Protein AF-A0A2N2TVQ9-F1 (afdb_monomer_lite)

Foldseek 3Di:
DDDPPPDPPDDPLLVVLVVQLVVLVVVLQVVCQVCLPQQQDPVSSLVSSQVSSLVSCVVVVQQDFDQDPNDTFGNHFDKDAQDDDPVVLLTARIFTANDSDDPVDDDLVAATAEGEHEADADDPVVVVVNVVSVVVCVVVRNYQWYKYFHWDAQDDPPDDPDDDDPPRNGTHGDDIGIDHDDPPPDDD

pLDDT: mean 72.01, std 16.5, range [30.48, 94.56]

Secondary structure (DSSP, 8-state):
------STT--HHHHHHHHHHHHHHHHHHHHHHH-GGG--SHHHHHHHHHHHHHHHHHHTTSS-EEEETTEEEE--PPEEES---TTSSS--SEEE------TTS--TTSPEEEEEEEEES--HHHHHHHHHHHHHHHHTTSEEEEEEEEEE----TT--TTS---GGGS-EEEEEEEE---------

Radius of gyration: 18.36 Å; chains: 1; bounding box: 44×51×51 Å

Sequence (188 aa):
MAQNDSVMGLSDDDELVLKIINEVVEKLAKAWMEKPWYWPQEIDIQAELRGRLDAALTLEGLNLATWMNNEVRWVEPRVVCEPAWEDGILKPDVVVWGDKLDPEKPDNSVPALWACEIKYDTQESKEQKDIEKLQKMFVKGYMRFGCALVFKDGNNPDRKLGKPEPISQYPKLEKLVVIARRNRSTVG

Structure (mmCIF, N/CA/C/O backbone):
data_AF-A0A2N2TVQ9-F1
#
_entry.id   AF-A0A2N2TVQ9-F1
#
loop_
_atom_site.group_PDB
_atom_site.id
_atom_site.type_symbol
_atom_site.label_atom_id
_atom_site.label_alt_id
_atom_site.label_comp_id
_atom_site.label_asym_id
_atom_site.label_entity_id
_atom_site.label_seq_id
_atom_site.pdbx_PDB_ins_code
_atom_site.Cartn_x
_atom_site.Cartn_y
_atom_site.Cartn_z
_atom_site.occupancy
_atom_site.B_iso_or_equiv
_atom_site.auth_seq_id
_atom_site.auth_comp_id
_atom_site.auth_asym_id
_atom_site.auth_atom_id
_atom_site.pdbx_PDB_model_num
ATOM 1 N N . MET A 1 1 ? -14.317 -29.111 22.867 1.00 36.16 1 MET A N 1
ATOM 2 C CA . MET A 1 1 ? -14.371 -28.427 21.560 1.00 36.16 1 MET A CA 1
ATOM 3 C C . MET A 1 1 ? -14.056 -26.972 21.830 1.00 36.16 1 MET A C 1
ATOM 5 O O . MET A 1 1 ? -14.871 -26.307 22.453 1.00 36.16 1 MET A O 1
ATOM 9 N N . ALA A 1 2 ? -12.832 -26.542 21.527 1.00 34.41 2 ALA A N 1
ATOM 10 C CA . ALA A 1 2 ? -12.424 -25.159 21.731 1.00 34.41 2 ALA A CA 1
ATOM 11 C C . ALA A 1 2 ? -13.151 -24.292 20.697 1.00 34.41 2 ALA A C 1
ATOM 13 O O . ALA A 1 2 ? -13.091 -24.583 19.503 1.00 34.41 2 ALA A O 1
ATOM 14 N N . GLN A 1 3 ? -13.894 -23.294 21.168 1.00 33.75 3 GLN A N 1
ATOM 15 C CA . GLN A 1 3 ? -14.384 -22.222 20.314 1.00 33.75 3 GLN A CA 1
ATOM 16 C C . GLN A 1 3 ? -13.153 -21.455 19.834 1.00 33.75 3 GLN A C 1
ATOM 18 O O . GLN A 1 3 ? -12.396 -20.935 20.648 1.00 33.75 3 GLN A O 1
ATOM 23 N N . ASN A 1 4 ? -12.918 -21.466 18.523 1.00 35.84 4 ASN A N 1
ATOM 24 C CA . ASN A 1 4 ? -11.961 -20.565 17.900 1.00 35.84 4 ASN A CA 1
ATOM 25 C C . ASN A 1 4 ? -12.476 -19.143 18.119 1.00 35.84 4 ASN A C 1
ATOM 27 O O . ASN A 1 4 ? -13.483 -18.746 17.530 1.00 35.84 4 ASN A O 1
ATOM 31 N N . ASP A 1 5 ? -11.795 -18.400 18.983 1.00 36.25 5 ASP A N 1
ATOM 32 C CA . ASP A 1 5 ? -11.970 -16.963 19.139 1.00 36.25 5 ASP A CA 1
ATOM 33 C C . ASP A 1 5 ? -11.504 -16.280 17.843 1.00 36.25 5 ASP A C 1
ATOM 35 O O . ASP A 1 5 ? -10.343 -15.894 17.713 1.00 36.25 5 ASP A O 1
ATOM 39 N N . SER A 1 6 ? -12.394 -16.170 16.847 1.00 38.47 6 SER A N 1
ATOM 40 C CA . SER A 1 6 ? -12.095 -15.426 15.621 1.00 38.47 6 SER A CA 1
ATOM 41 C C . SER A 1 6 ? -11.891 -13.962 15.993 1.00 38.47 6 SER A C 1
ATOM 43 O O . SER A 1 6 ? -12.819 -13.278 16.447 1.00 38.47 6 SER A O 1
ATOM 45 N N . VAL A 1 7 ? -10.677 -13.470 15.800 1.00 44.16 7 VAL A N 1
ATOM 46 C CA . VAL A 1 7 ? -10.355 -12.062 15.965 1.00 44.16 7 VAL A CA 1
ATOM 47 C C . VAL A 1 7 ? -11.108 -11.294 14.871 1.00 44.16 7 VAL A C 1
ATOM 49 O O . VAL A 1 7 ? -10.785 -11.358 13.696 1.00 44.16 7 VAL A O 1
ATOM 52 N N . MET A 1 8 ? -12.163 -10.571 15.253 1.00 54.28 8 MET A N 1
ATOM 53 C CA . MET A 1 8 ? -12.869 -9.601 14.398 1.00 54.28 8 MET A CA 1
ATOM 54 C C . MET A 1 8 ? -13.542 -10.106 13.105 1.00 54.28 8 MET A C 1
ATOM 56 O O . MET A 1 8 ? -13.710 -9.312 12.182 1.00 54.28 8 MET A O 1
ATOM 60 N N . GLY A 1 9 ? -13.990 -11.361 13.021 1.00 62.12 9 GLY A N 1
ATOM 61 C CA . GLY A 1 9 ? -14.746 -11.832 11.846 1.00 62.12 9 GLY A CA 1
ATOM 62 C C . GLY A 1 9 ? -13.999 -11.659 10.515 1.00 62.12 9 GLY A C 1
ATOM 63 O O . GLY A 1 9 ? -14.637 -11.551 9.468 1.00 62.12 9 GLY A O 1
ATOM 64 N N . LEU A 1 10 ? -12.666 -11.578 10.571 1.00 70.81 10 LEU A N 1
ATOM 65 C CA . LEU A 1 10 ? -11.812 -11.668 9.398 1.00 70.81 10 LEU A CA 1
ATOM 66 C C . LEU A 1 10 ? -11.878 -13.100 8.873 1.00 70.81 10 LEU A C 1
ATOM 68 O O . LEU A 1 10 ? -11.982 -14.052 9.647 1.00 70.81 10 LEU A O 1
ATOM 72 N N . SER A 1 11 ? -11.858 -13.235 7.554 1.00 79.44 11 SER A N 1
ATOM 73 C CA . SER A 1 11 ? -11.661 -14.541 6.930 1.00 79.44 11 SER A CA 1
ATOM 74 C C . SER A 1 11 ? -10.186 -14.951 6.997 1.00 79.44 11 SER A C 1
ATOM 76 O O . SER A 1 11 ? -9.315 -14.090 7.115 1.00 79.44 11 SER A O 1
ATOM 78 N N . ASP A 1 12 ? -9.897 -16.246 6.862 1.00 81.00 12 ASP A N 1
ATOM 79 C CA . ASP A 1 12 ? -8.515 -16.739 6.741 1.00 81.00 12 ASP A CA 1
ATOM 80 C C . ASP A 1 12 ? -7.771 -16.044 5.576 1.00 81.00 12 ASP A C 1
ATOM 82 O O . ASP A 1 12 ? -6.586 -15.722 5.687 1.00 81.00 12 ASP A O 1
ATOM 86 N N . ASP A 1 13 ? -8.491 -15.733 4.488 1.00 82.38 13 ASP A N 1
ATOM 87 C CA . ASP A 1 13 ? -7.980 -14.961 3.348 1.00 82.38 13 ASP A CA 1
ATOM 88 C C . ASP A 1 13 ? -7.567 -13.538 3.780 1.00 82.38 13 ASP A C 1
ATOM 90 O O . ASP A 1 13 ? -6.472 -13.082 3.449 1.00 82.38 13 ASP A O 1
ATOM 94 N N . ASP A 1 14 ? -8.405 -12.838 4.559 1.00 82.88 14 ASP A N 1
ATOM 95 C CA . ASP A 1 14 ? -8.109 -11.483 5.053 1.00 82.88 14 ASP A CA 1
ATOM 96 C C . ASP A 1 14 ? -6.842 -11.466 5.927 1.00 82.88 14 ASP A C 1
ATOM 98 O O . ASP A 1 14 ? -6.016 -10.556 5.823 1.00 82.88 14 ASP A O 1
ATOM 102 N N . GLU A 1 15 ? -6.673 -12.469 6.794 1.00 85.56 15 GLU A N 1
ATOM 103 C CA . GLU A 1 15 ? -5.490 -12.589 7.652 1.00 85.56 15 GLU A CA 1
ATOM 104 C C . GLU A 1 15 ? -4.214 -12.818 6.834 1.00 85.56 15 GLU A C 1
ATOM 106 O O . GLU A 1 15 ? -3.180 -12.190 7.100 1.00 85.56 15 GLU A O 1
ATOM 111 N N . LEU A 1 16 ? -4.288 -13.666 5.803 1.00 87.12 16 LEU A N 1
ATOM 112 C CA . LEU A 1 16 ? -3.171 -13.912 4.896 1.00 87.12 16 LEU A CA 1
ATOM 113 C C . LEU A 1 16 ? -2.789 -12.645 4.117 1.00 87.12 16 LEU A C 1
ATOM 115 O O . LEU A 1 16 ? -1.606 -12.302 4.053 1.00 87.12 16 LEU A O 1
ATOM 119 N N . VAL A 1 17 ? -3.769 -11.902 3.595 1.00 88.44 17 VAL A N 1
ATOM 120 C CA . VAL A 1 17 ? -3.526 -10.633 2.889 1.00 88.44 17 VAL A CA 1
ATOM 121 C C . VAL A 1 17 ? -2.829 -9.621 3.796 1.00 88.44 17 VAL A C 1
ATOM 123 O O . VAL A 1 17 ? -1.842 -9.004 3.397 1.00 88.44 17 VAL A O 1
ATOM 126 N N . LEU A 1 18 ? -3.280 -9.475 5.043 1.00 88.19 18 LEU A N 1
ATOM 127 C CA . LEU A 1 18 ? -2.657 -8.559 6.001 1.00 88.19 18 LEU A CA 1
ATOM 128 C C . LEU A 1 18 ? -1.221 -8.960 6.346 1.00 88.19 18 LEU A C 1
ATOM 130 O O . LEU A 1 18 ? -0.356 -8.091 6.485 1.00 88.19 18 LEU A O 1
ATOM 134 N N . LYS A 1 19 ? -0.943 -10.263 6.454 1.00 89.62 19 LYS A N 1
ATOM 135 C CA . LYS A 1 19 ? 0.422 -10.764 6.637 1.00 89.62 19 LYS A CA 1
ATOM 136 C C . LYS A 1 19 ? 1.316 -10.366 5.459 1.00 89.62 19 LYS A C 1
ATOM 138 O O . LYS A 1 19 ? 2.396 -9.822 5.684 1.00 89.62 19 LYS A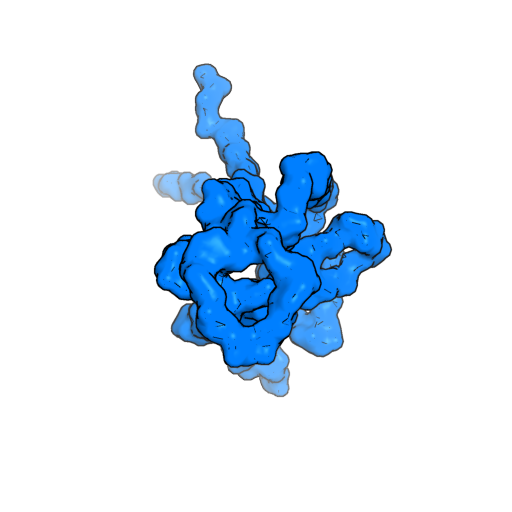 O 1
ATOM 143 N N . ILE A 1 20 ? 0.847 -10.571 4.227 1.00 91.88 20 ILE A N 1
ATOM 144 C CA . ILE A 1 20 ? 1.572 -10.194 3.004 1.00 91.88 20 ILE A CA 1
ATOM 145 C C . ILE A 1 20 ? 1.842 -8.687 2.975 1.00 91.88 20 ILE A C 1
ATOM 147 O O . ILE A 1 20 ? 2.975 -8.272 2.728 1.00 91.88 20 ILE A O 1
ATOM 151 N N . ILE A 1 21 ? 0.828 -7.868 3.278 1.00 92.06 21 ILE A N 1
ATOM 152 C CA . ILE A 1 21 ? 0.960 -6.408 3.333 1.00 92.06 21 ILE A CA 1
ATOM 153 C C . ILE A 1 21 ? 2.069 -6.003 4.305 1.00 92.06 21 ILE A C 1
ATOM 155 O O . ILE A 1 21 ? 2.952 -5.231 3.932 1.00 92.06 21 ILE A O 1
ATOM 159 N N . ASN A 1 22 ? 2.062 -6.543 5.527 1.00 88.75 22 ASN A N 1
ATOM 160 C CA . ASN A 1 22 ? 3.073 -6.218 6.531 1.00 88.75 22 ASN A CA 1
ATOM 161 C C . ASN A 1 22 ? 4.484 -6.595 6.057 1.00 88.75 22 ASN A C 1
ATOM 163 O O . ASN A 1 22 ? 5.392 -5.768 6.128 1.00 88.75 22 ASN A O 1
ATOM 167 N N . GLU A 1 23 ? 4.667 -7.795 5.500 1.00 91.50 23 GLU A N 1
ATOM 168 C CA . GLU A 1 23 ? 5.970 -8.220 4.977 1.00 91.50 23 GLU A CA 1
ATOM 169 C C . GLU A 1 23 ? 6.461 -7.333 3.823 1.00 91.50 23 GLU A C 1
ATOM 171 O O . GLU A 1 23 ? 7.652 -7.015 3.739 1.00 91.50 23 GLU A O 1
ATOM 176 N N . VAL A 1 24 ? 5.564 -6.932 2.916 1.00 94.00 24 VAL A N 1
ATOM 177 C CA . VAL A 1 24 ? 5.897 -6.043 1.797 1.00 94.00 24 VAL A CA 1
ATOM 178 C C . VAL A 1 24 ? 6.288 -4.659 2.303 1.00 94.00 24 VAL A C 1
ATOM 180 O O . VAL A 1 24 ? 7.320 -4.135 1.876 1.00 94.00 24 VAL A O 1
ATOM 183 N N . VAL A 1 25 ? 5.516 -4.087 3.230 1.00 89.88 25 VAL A N 1
ATOM 184 C CA . VAL A 1 25 ? 5.794 -2.775 3.829 1.00 89.88 25 VAL A CA 1
ATOM 185 C C . VAL A 1 25 ? 7.137 -2.784 4.558 1.00 89.88 25 VAL A C 1
ATOM 187 O O . VAL A 1 25 ? 7.950 -1.888 4.336 1.00 89.88 25 VAL A O 1
ATOM 190 N N . GLU A 1 26 ? 7.429 -3.811 5.358 1.00 86.88 26 GLU A N 1
ATOM 191 C CA . GLU A 1 26 ? 8.714 -3.948 6.056 1.00 86.88 26 GLU A CA 1
ATOM 192 C C . GLU A 1 26 ? 9.897 -4.075 5.083 1.00 86.88 26 GLU A C 1
ATOM 194 O O . GLU A 1 26 ? 10.927 -3.408 5.240 1.00 86.88 26 GLU A O 1
ATOM 199 N N . LYS A 1 27 ? 9.760 -4.897 4.034 1.00 89.62 27 LYS A N 1
ATOM 200 C CA . LYS A 1 27 ? 10.800 -5.056 3.004 1.00 89.62 27 LYS A CA 1
ATOM 201 C C . LYS A 1 27 ? 10.998 -3.776 2.192 1.00 89.62 27 LYS A C 1
ATOM 203 O O . LYS A 1 27 ? 12.133 -3.469 1.822 1.00 89.62 27 LYS A O 1
ATOM 208 N N . LEU A 1 28 ? 9.925 -3.043 1.892 1.00 89.19 28 LEU A N 1
ATOM 209 C CA . LEU A 1 28 ? 9.998 -1.750 1.211 1.00 89.19 28 LEU A CA 1
ATOM 210 C C . LEU A 1 28 ? 10.699 -0.720 2.095 1.00 89.19 28 LEU A C 1
ATOM 212 O O . LEU A 1 28 ? 11.672 -0.121 1.653 1.00 89.19 28 LEU A O 1
ATOM 216 N N . ALA A 1 29 ? 10.281 -0.595 3.356 1.00 82.25 29 ALA A N 1
ATOM 217 C CA . ALA A 1 29 ? 10.906 0.262 4.358 1.00 82.25 29 ALA A CA 1
ATOM 218 C C . ALA A 1 29 ? 12.418 0.012 4.473 1.00 82.25 29 ALA A C 1
ATOM 220 O O . ALA A 1 29 ? 13.215 0.951 4.474 1.00 82.25 29 ALA A O 1
ATOM 221 N N . LYS A 1 30 ? 12.838 -1.258 4.512 1.00 84.38 30 LYS A N 1
ATOM 222 C CA . LYS A 1 30 ? 14.258 -1.619 4.556 1.00 84.38 30 LYS A CA 1
ATOM 223 C C . LYS A 1 30 ? 15.003 -1.260 3.270 1.00 84.38 30 LYS A C 1
ATOM 225 O O . LYS A 1 30 ? 16.045 -0.611 3.340 1.00 84.38 30 LYS A O 1
ATOM 230 N N . ALA A 1 31 ? 14.472 -1.648 2.109 1.00 85.31 31 ALA A N 1
ATOM 231 C CA . ALA A 1 31 ? 15.086 -1.334 0.816 1.00 85.31 31 ALA A CA 1
ATOM 232 C C . ALA A 1 31 ? 15.223 0.182 0.608 1.00 85.31 31 ALA A C 1
ATOM 234 O O . ALA A 1 31 ? 16.220 0.654 0.063 1.00 85.31 31 ALA A O 1
ATOM 235 N N . TRP A 1 32 ? 14.247 0.936 1.109 1.00 77.56 32 TRP A N 1
ATOM 236 C CA . TRP A 1 32 ? 14.260 2.386 1.144 1.00 77.56 32 TRP A CA 1
ATOM 237 C C . TRP A 1 32 ? 15.422 2.941 1.951 1.00 77.56 32 TRP A C 1
ATOM 239 O O . TRP A 1 32 ? 16.183 3.756 1.438 1.00 77.56 32 TRP A O 1
ATOM 249 N N . MET A 1 33 ? 15.582 2.511 3.205 1.00 74.75 33 MET A N 1
ATOM 250 C CA . MET A 1 33 ? 16.677 2.984 4.059 1.00 74.75 33 MET A CA 1
ATOM 251 C C . MET A 1 33 ? 18.053 2.735 3.428 1.00 74.75 33 MET A C 1
ATOM 253 O O . MET A 1 33 ? 18.966 3.540 3.602 1.00 74.75 33 MET A O 1
ATOM 257 N N . GLU A 1 34 ? 18.197 1.638 2.683 1.00 80.38 34 GLU A N 1
ATOM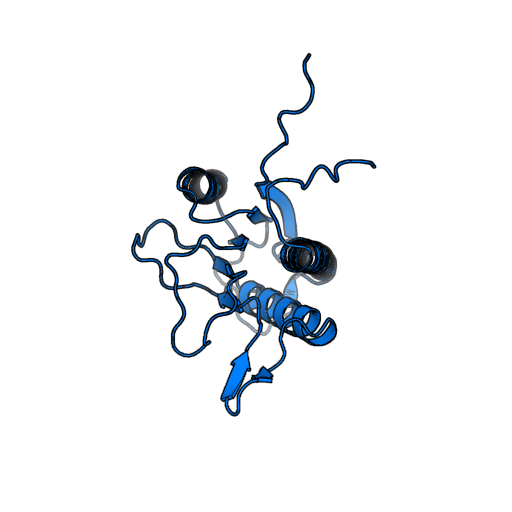 258 C CA . GLU A 1 34 ? 19.436 1.280 1.992 1.00 80.38 34 GLU A CA 1
ATOM 259 C C . GLU A 1 34 ? 19.662 2.088 0.703 1.00 80.38 34 GLU A C 1
ATOM 261 O O . GLU A 1 34 ? 20.810 2.378 0.356 1.00 80.38 34 GLU A O 1
ATOM 266 N N . LYS A 1 35 ? 18.591 2.427 -0.028 1.00 79.88 35 LYS A N 1
ATOM 267 C CA . LYS A 1 35 ? 18.655 3.027 -1.372 1.00 79.88 35 LYS A CA 1
ATOM 268 C C . LYS A 1 35 ? 17.587 4.111 -1.594 1.00 79.88 35 LYS A C 1
ATOM 270 O O . LYS A 1 35 ? 16.794 4.005 -2.533 1.00 79.88 35 LYS A O 1
ATOM 275 N N . PRO A 1 36 ? 17.586 5.198 -0.808 1.00 71.94 36 PRO A N 1
ATOM 276 C CA . PRO A 1 36 ? 16.521 6.204 -0.854 1.00 71.94 36 PRO A CA 1
ATOM 277 C C . PRO A 1 36 ? 16.470 7.002 -2.176 1.00 71.94 36 PRO A C 1
ATOM 279 O O . PRO A 1 36 ? 15.517 7.727 -2.430 1.00 71.94 36 PRO A O 1
ATOM 282 N N . TRP A 1 37 ? 17.471 6.861 -3.053 1.00 72.62 37 TRP A N 1
ATOM 283 C CA . TRP A 1 37 ? 17.536 7.520 -4.365 1.00 72.62 37 TRP A CA 1
ATOM 284 C C . TRP A 1 37 ? 16.785 6.832 -5.500 1.00 72.62 37 TRP A C 1
ATOM 286 O O . TRP A 1 37 ? 16.670 7.415 -6.576 1.00 72.62 37 TRP A O 1
ATOM 296 N N . TYR A 1 38 ? 16.291 5.612 -5.289 1.00 77.56 38 TYR A N 1
ATOM 297 C CA . TYR A 1 38 ? 15.499 4.905 -6.300 1.00 77.56 38 TYR A CA 1
ATOM 298 C C . TYR A 1 38 ? 14.078 5.458 -6.439 1.00 77.56 38 TYR A C 1
ATOM 300 O O . TYR A 1 38 ? 13.482 5.309 -7.501 1.00 77.56 38 TYR A O 1
ATOM 308 N N . TRP A 1 39 ? 13.566 6.121 -5.400 1.00 81.62 39 TRP A N 1
ATOM 309 C CA . TRP A 1 39 ? 12.194 6.625 -5.341 1.00 81.62 39 TRP A CA 1
ATOM 310 C C . TRP A 1 39 ? 12.197 8.117 -4.988 1.00 81.62 39 TRP A C 1
ATOM 312 O O . TRP A 1 39 ? 11.914 8.496 -3.851 1.00 81.62 39 TRP A O 1
ATOM 322 N N . PRO A 1 40 ? 12.612 8.980 -5.933 1.00 73.56 40 PRO A N 1
ATOM 323 C CA . PRO A 1 40 ? 12.781 10.407 -5.686 1.00 73.56 40 PRO A CA 1
ATOM 324 C C . PRO A 1 40 ? 11.464 11.162 -5.472 1.00 73.56 40 PRO A C 1
ATOM 326 O O . PRO A 1 40 ? 11.521 12.290 -4.973 1.00 73.56 40 PRO A O 1
ATOM 329 N N . GLN A 1 41 ? 10.319 10.589 -5.846 1.00 78.25 41 GLN A N 1
ATOM 330 C CA . GLN A 1 41 ? 8.993 11.185 -5.698 1.00 78.25 41 GLN A CA 1
ATOM 331 C C . GLN A 1 41 ? 8.021 10.215 -5.019 1.00 78.25 41 GLN A C 1
ATOM 333 O O . GLN A 1 41 ? 8.189 8.999 -5.072 1.00 78.25 41 GLN A O 1
ATOM 338 N N . GLU A 1 42 ? 6.950 10.758 -4.438 1.00 81.62 42 GLU A N 1
ATOM 339 C CA . GLU A 1 42 ? 5.894 9.970 -3.789 1.00 81.62 42 GLU A CA 1
ATOM 340 C C . GLU A 1 42 ? 5.256 8.936 -4.735 1.00 81.62 42 GLU A C 1
ATOM 342 O O . GLU A 1 42 ? 5.063 7.781 -4.356 1.00 81.62 42 GLU A O 1
ATOM 347 N N . ILE A 1 43 ? 5.009 9.317 -5.993 1.00 85.31 43 ILE A N 1
ATOM 348 C CA . ILE A 1 43 ? 4.438 8.424 -7.013 1.00 85.31 43 ILE A CA 1
ATOM 349 C C . ILE A 1 43 ? 5.324 7.200 -7.291 1.00 85.31 43 ILE A C 1
ATOM 351 O O . ILE A 1 43 ? 4.809 6.120 -7.579 1.00 85.31 43 ILE A O 1
ATOM 355 N N . ASP A 1 44 ? 6.646 7.330 -7.145 1.00 86.06 44 ASP A N 1
ATOM 356 C CA . ASP A 1 44 ? 7.574 6.212 -7.322 1.00 86.06 44 ASP A CA 1
ATOM 357 C C . ASP A 1 44 ? 7.403 5.187 -6.185 1.00 86.06 44 ASP A C 1
ATOM 359 O O . ASP A 1 44 ? 7.469 3.979 -6.413 1.00 86.06 44 ASP A O 1
ATOM 363 N N . ILE A 1 45 ? 7.112 5.660 -4.966 1.00 86.31 45 ILE A N 1
ATOM 364 C CA . ILE A 1 45 ? 6.802 4.822 -3.793 1.00 86.31 45 ILE A CA 1
ATOM 365 C C . ILE A 1 45 ? 5.477 4.110 -3.984 1.00 86.31 45 ILE A C 1
ATOM 367 O O . ILE A 1 45 ? 5.382 2.914 -3.725 1.00 86.31 45 ILE A O 1
ATOM 371 N N . GLN A 1 46 ? 4.456 4.854 -4.415 1.00 90.81 46 GLN A N 1
ATOM 372 C CA . GLN A 1 46 ? 3.128 4.310 -4.665 1.00 90.81 46 GLN A CA 1
ATOM 373 C C . GLN A 1 46 ? 3.218 3.179 -5.700 1.00 90.81 46 GLN A C 1
ATOM 375 O O . GLN A 1 46 ? 2.704 2.085 -5.458 1.00 90.81 46 GLN A O 1
ATOM 380 N N . ALA A 1 47 ? 3.934 3.408 -6.807 1.00 90.69 47 ALA A N 1
ATOM 381 C CA . ALA A 1 47 ? 4.145 2.418 -7.859 1.00 90.69 47 ALA A CA 1
ATOM 382 C C . ALA A 1 47 ? 4.925 1.186 -7.366 1.00 90.69 47 ALA A C 1
ATOM 384 O O . ALA A 1 47 ? 4.523 0.057 -7.649 1.00 90.69 47 ALA A O 1
ATOM 385 N N . GLU A 1 48 ? 6.003 1.382 -6.603 1.00 92.50 48 GLU A N 1
ATOM 386 C CA . GLU A 1 48 ? 6.803 0.285 -6.047 1.00 92.50 48 GLU A CA 1
ATOM 387 C C . GLU A 1 48 ? 6.011 -0.547 -5.032 1.00 92.50 48 GLU A C 1
ATOM 389 O O . GLU A 1 48 ? 6.013 -1.778 -5.095 1.00 92.50 48 GLU A O 1
ATOM 394 N N . LEU A 1 49 ? 5.329 0.116 -4.095 1.00 92.56 49 LEU A N 1
ATOM 395 C CA . LEU A 1 49 ? 4.511 -0.535 -3.078 1.00 92.56 49 LEU A CA 1
ATOM 396 C C . LEU A 1 49 ? 3.410 -1.361 -3.739 1.00 92.56 49 LEU A C 1
ATOM 398 O O . LEU A 1 49 ? 3.266 -2.541 -3.421 1.00 92.56 49 LEU A O 1
ATOM 402 N N . ARG A 1 50 ? 2.697 -0.775 -4.707 1.00 93.75 50 ARG A N 1
ATOM 403 C CA . ARG A 1 50 ? 1.695 -1.494 -5.492 1.00 93.75 50 ARG A CA 1
ATOM 404 C C . ARG A 1 50 ? 2.298 -2.699 -6.206 1.00 93.75 50 ARG A C 1
ATOM 406 O O . ARG A 1 50 ? 1.790 -3.798 -6.036 1.00 93.75 50 ARG A O 1
ATOM 413 N N . GLY A 1 51 ? 3.390 -2.520 -6.950 1.00 91.94 51 GLY A N 1
ATOM 414 C CA . GLY A 1 51 ? 4.011 -3.609 -7.707 1.00 91.94 51 GLY A CA 1
ATOM 415 C C . GLY A 1 51 ? 4.452 -4.779 -6.824 1.00 91.94 51 GLY A C 1
ATOM 416 O O . GLY A 1 51 ? 4.271 -5.938 -7.196 1.00 91.94 51 GLY A O 1
ATOM 417 N N . ARG A 1 52 ? 4.981 -4.499 -5.625 1.00 94.56 52 ARG A N 1
ATOM 418 C CA . ARG A 1 52 ? 5.350 -5.540 -4.653 1.00 94.56 52 ARG A CA 1
ATOM 419 C C . ARG A 1 52 ? 4.140 -6.244 -4.051 1.00 94.56 52 ARG A C 1
ATOM 421 O O . ARG A 1 52 ? 4.204 -7.457 -3.869 1.00 94.56 52 ARG A O 1
ATOM 428 N N . LEU A 1 53 ? 3.079 -5.503 -3.733 1.00 93.38 53 LEU A N 1
ATOM 429 C CA . LEU A 1 53 ? 1.835 -6.081 -3.227 1.00 93.38 53 LEU A CA 1
ATOM 430 C C . LEU A 1 53 ? 1.190 -6.973 -4.291 1.00 93.38 53 LEU A C 1
ATOM 432 O O . LEU A 1 53 ? 0.964 -8.145 -4.013 1.00 93.38 53 LEU A O 1
ATOM 436 N N . ASP A 1 54 ? 0.998 -6.465 -5.511 1.00 89.94 54 ASP A N 1
ATOM 437 C CA . ASP A 1 54 ? 0.436 -7.221 -6.639 1.00 89.94 54 ASP A CA 1
ATOM 438 C C . ASP A 1 54 ? 1.234 -8.515 -6.876 1.00 89.94 54 ASP A C 1
ATOM 440 O O . ASP A 1 54 ? 0.665 -9.606 -6.955 1.00 89.94 54 ASP A O 1
ATOM 444 N N . ALA A 1 55 ? 2.569 -8.427 -6.914 1.00 91.19 55 ALA A N 1
ATOM 445 C CA . ALA A 1 55 ? 3.432 -9.592 -7.095 1.00 91.19 55 ALA A CA 1
ATOM 446 C C . ALA A 1 55 ? 3.312 -10.607 -5.946 1.00 91.19 55 ALA A C 1
ATOM 448 O O . ALA A 1 55 ? 3.201 -11.806 -6.199 1.00 91.19 55 ALA A O 1
ATOM 449 N N . ALA A 1 56 ? 3.329 -10.150 -4.691 1.00 92.38 56 ALA A N 1
ATOM 450 C CA . ALA A 1 56 ? 3.247 -11.037 -3.534 1.00 92.38 56 ALA A CA 1
ATOM 451 C C . ALA A 1 56 ? 1.876 -11.724 -3.430 1.00 92.38 56 ALA A C 1
ATOM 453 O O . ALA A 1 56 ? 1.814 -12.931 -3.216 1.00 92.38 56 ALA A O 1
ATOM 454 N N . LEU A 1 57 ? 0.788 -10.986 -3.660 1.00 88.88 57 LEU A N 1
ATOM 455 C CA . LEU A 1 57 ? -0.570 -11.532 -3.678 1.00 88.88 57 LEU A CA 1
ATOM 456 C C . LEU A 1 57 ? -0.752 -12.547 -4.817 1.00 88.88 57 LEU A C 1
ATOM 458 O O . LEU A 1 57 ? -1.356 -13.599 -4.618 1.00 88.88 57 LEU A O 1
ATOM 462 N N . THR A 1 58 ? -0.171 -12.280 -5.991 1.00 85.75 58 THR A N 1
ATOM 463 C CA . THR A 1 58 ? -0.190 -13.217 -7.129 1.00 85.75 58 THR A CA 1
ATOM 464 C C . THR A 1 58 ? 0.534 -14.523 -6.796 1.00 85.75 58 THR A C 1
ATOM 466 O O . THR A 1 58 ? 0.035 -15.602 -7.112 1.00 85.75 58 THR A O 1
ATOM 469 N N . LEU A 1 59 ? 1.699 -14.449 -6.141 1.00 88.75 59 LEU A N 1
ATOM 470 C CA . LEU A 1 59 ? 2.483 -15.632 -5.759 1.00 88.75 59 LEU A CA 1
ATOM 471 C C . LEU A 1 59 ? 1.759 -16.530 -4.750 1.00 88.75 59 LEU A C 1
ATOM 473 O O . LEU A 1 59 ? 1.918 -17.747 -4.805 1.00 88.75 59 LEU A O 1
ATOM 477 N N . GLU A 1 60 ? 0.942 -15.943 -3.879 1.00 86.88 60 GLU A N 1
ATOM 478 C CA . GLU A 1 60 ? 0.110 -16.667 -2.909 1.00 86.88 60 GLU A CA 1
ATOM 479 C C . GLU A 1 60 ? -1.219 -17.157 -3.517 1.00 86.88 60 GLU A C 1
ATOM 481 O O . GLU A 1 60 ? -2.066 -17.714 -2.824 1.00 86.88 60 GLU A O 1
ATOM 486 N N . GLY A 1 61 ? -1.420 -16.957 -4.824 1.00 79.88 61 GLY A N 1
ATOM 487 C CA . GLY A 1 61 ? -2.635 -17.354 -5.535 1.00 79.88 61 GLY A CA 1
ATOM 488 C C . GLY A 1 61 ? -3.868 -16.522 -5.186 1.00 79.88 61 GLY A C 1
ATOM 489 O O . GLY A 1 61 ? -4.974 -16.874 -5.587 1.00 79.88 61 GLY A O 1
ATOM 490 N N . LEU A 1 62 ? -3.674 -15.421 -4.458 1.00 78.75 62 LEU A N 1
ATOM 491 C CA . LEU A 1 62 ? -4.722 -14.490 -4.060 1.00 78.75 62 LEU A CA 1
ATOM 492 C C . LEU A 1 62 ? -5.021 -13.473 -5.147 1.00 78.75 62 LEU A C 1
ATOM 494 O O . LEU A 1 62 ? -6.047 -12.835 -5.069 1.00 78.75 62 LEU A O 1
ATOM 498 N N . ASN A 1 63 ? -4.139 -13.296 -6.128 1.00 69.69 63 ASN A N 1
ATOM 499 C CA . ASN A 1 63 ? -4.338 -12.385 -7.250 1.00 69.69 63 ASN A CA 1
ATOM 500 C C . ASN A 1 63 ? -4.329 -13.190 -8.574 1.00 69.69 63 ASN A C 1
ATOM 502 O O . ASN A 1 63 ? -3.452 -13.009 -9.422 1.00 69.69 63 ASN A O 1
ATOM 506 N N . LEU A 1 64 ? -5.232 -14.185 -8.682 1.00 65.88 64 LEU A N 1
ATOM 507 C CA . LEU A 1 64 ? -5.413 -15.021 -9.876 1.00 65.88 64 LEU A CA 1
ATOM 508 C C . LEU A 1 64 ? -6.869 -15.109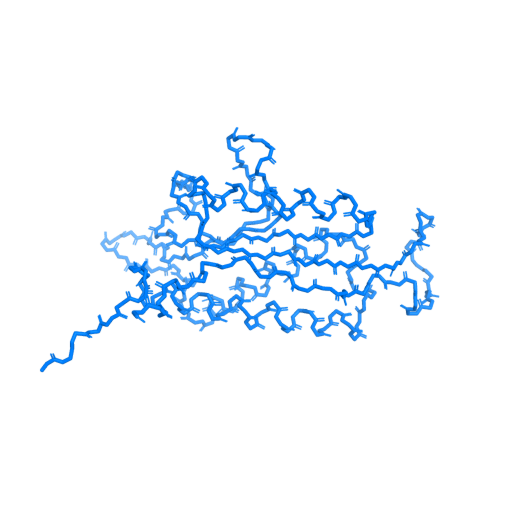 -10.373 1.00 65.88 64 LEU A C 1
ATOM 510 O O . LEU A 1 64 ? -7.799 -15.464 -9.640 1.00 65.88 64 LEU A O 1
ATOM 514 N N . ALA A 1 65 ? -7.032 -14.913 -11.684 1.00 64.88 65 ALA A N 1
ATOM 515 C CA . ALA A 1 65 ? -8.268 -15.174 -12.399 1.00 64.88 65 ALA A CA 1
ATOM 516 C C . ALA A 1 65 ? -8.610 -16.668 -12.334 1.00 64.88 65 ALA A C 1
ATOM 518 O O . ALA A 1 65 ? -7.902 -17.515 -12.884 1.00 64.88 65 ALA A O 1
ATOM 519 N N . THR A 1 66 ? -9.726 -17.002 -11.695 1.00 59.25 66 THR A N 1
ATOM 520 C CA . THR A 1 66 ? -10.227 -18.379 -11.624 1.00 59.25 66 THR A CA 1
ATOM 521 C C . THR A 1 66 ? -11.412 -18.564 -12.558 1.00 59.25 66 THR A C 1
ATOM 523 O O . THR A 1 66 ? -12.252 -17.684 -12.708 1.00 59.25 66 THR A O 1
ATOM 526 N N . TRP A 1 67 ? -11.506 -19.717 -13.212 1.00 58.31 67 TRP A N 1
ATOM 527 C CA . TRP A 1 67 ? -12.664 -20.038 -14.042 1.00 58.31 67 TRP A CA 1
ATOM 528 C C . TRP A 1 67 ? -13.721 -20.742 -13.182 1.00 58.31 67 TRP A C 1
ATOM 530 O O . TRP A 1 67 ? -13.483 -21.839 -12.678 1.00 58.31 67 TRP A O 1
ATOM 540 N N . MET A 1 68 ? -14.877 -20.108 -12.983 1.00 58.66 68 MET A N 1
ATOM 541 C CA . MET A 1 68 ? -15.989 -20.622 -12.179 1.00 58.66 68 MET A CA 1
ATOM 542 C C . MET A 1 68 ? -17.313 -20.438 -12.924 1.00 58.66 68 MET A C 1
ATOM 544 O O . MET A 1 68 ? -17.623 -19.344 -13.381 1.00 58.66 68 MET A O 1
ATOM 548 N N . ASN A 1 69 ? -18.136 -21.489 -13.000 1.00 65.62 69 ASN A N 1
ATOM 549 C CA . ASN A 1 69 ? -19.468 -21.448 -13.630 1.00 65.62 69 ASN A CA 1
ATOM 550 C C . ASN A 1 69 ? -19.472 -20.900 -15.076 1.00 65.62 69 ASN A C 1
ATOM 552 O O . ASN A 1 69 ? -20.355 -20.132 -15.438 1.00 65.62 69 ASN A O 1
ATOM 556 N N . ASN A 1 70 ? -18.499 -21.300 -15.903 1.00 75.12 70 ASN A N 1
ATOM 557 C CA . ASN A 1 70 ? -18.277 -20.790 -17.267 1.00 75.12 70 ASN A CA 1
ATOM 558 C C . ASN A 1 70 ? -17.920 -19.293 -17.372 1.00 75.12 70 ASN A C 1
ATOM 560 O O . ASN A 1 70 ? -17.874 -18.758 -18.478 1.00 75.12 70 ASN A O 1
ATOM 564 N N . GLU A 1 71 ? -17.600 -18.633 -16.261 1.00 63.56 71 GLU A N 1
ATOM 565 C CA . GLU A 1 71 ? -17.162 -17.238 -16.212 1.00 63.56 71 GLU A CA 1
ATOM 566 C C . GLU A 1 71 ? -15.769 -17.142 -15.579 1.00 63.56 71 GLU A C 1
ATOM 568 O O . GLU A 1 71 ? -15.391 -17.949 -14.728 1.00 63.56 71 GLU A O 1
ATOM 573 N N . VAL A 1 72 ? -14.979 -16.149 -15.989 1.00 60.53 72 VAL A N 1
ATOM 574 C CA . VAL A 1 72 ? -13.741 -15.808 -15.278 1.00 60.53 72 VAL A CA 1
ATOM 575 C C . VAL A 1 72 ? -14.121 -14.966 -14.064 1.00 60.53 72 VAL A C 1
ATOM 577 O O . VAL A 1 72 ? -14.664 -13.875 -14.209 1.00 60.53 72 VAL A O 1
ATOM 580 N N . ARG A 1 73 ? -13.850 -15.478 -12.865 1.00 56.38 73 ARG A N 1
ATOM 581 C CA . ARG A 1 73 ? -13.998 -14.777 -11.593 1.00 56.38 73 ARG A CA 1
ATOM 582 C C . ARG A 1 73 ? -12.624 -14.488 -11.009 1.00 56.38 73 ARG A C 1
ATOM 584 O O . ARG A 1 73 ? -11.863 -15.402 -10.691 1.00 56.38 73 ARG A O 1
ATOM 591 N N . TRP A 1 74 ? -12.330 -13.208 -10.854 1.00 57.34 74 TRP A N 1
ATOM 592 C CA . TRP A 1 74 ? -11.169 -12.727 -10.117 1.00 57.34 74 TRP A CA 1
ATOM 593 C C . TRP A 1 74 ? -11.491 -12.869 -8.623 1.00 57.34 74 TRP A C 1
ATOM 595 O O . TRP A 1 74 ? -12.516 -12.374 -8.153 1.00 57.34 74 TRP A O 1
ATOM 605 N N . VAL A 1 75 ? -10.684 -13.635 -7.891 1.00 55.62 75 VAL A N 1
ATOM 606 C CA . VAL A 1 75 ? -10.825 -13.820 -6.438 1.00 55.62 75 VAL A CA 1
ATOM 607 C C . VAL A 1 75 ? -9.737 -12.995 -5.776 1.00 55.62 75 VAL A C 1
ATOM 609 O O . VAL A 1 75 ? -8.792 -13.579 -5.268 1.00 55.62 75 VAL A O 1
ATOM 612 N N . GLU A 1 76 ? -9.781 -11.662 -5.885 1.00 67.00 76 GLU A N 1
ATOM 613 C CA . GLU A 1 76 ? -8.548 -10.895 -5.669 1.00 67.00 76 GLU A CA 1
ATOM 614 C C . GLU A 1 76 ? -8.691 -9.677 -4.771 1.00 67.00 76 GLU A C 1
ATOM 616 O O . GLU A 1 76 ? -9.512 -8.805 -5.056 1.00 67.00 76 GLU A O 1
ATOM 621 N N . PRO A 1 77 ? -7.848 -9.565 -3.726 1.00 75.50 77 PRO A N 1
ATOM 622 C CA . PRO A 1 77 ? -7.687 -8.323 -3.019 1.00 75.50 77 PRO A CA 1
ATOM 623 C C . PRO A 1 77 ? -7.009 -7.314 -3.945 1.00 75.50 77 PRO A C 1
ATOM 625 O O . PRO A 1 77 ? -5.902 -7.519 -4.440 1.00 75.50 77 PRO A O 1
ATOM 628 N N . ARG A 1 78 ? -7.695 -6.203 -4.191 1.00 82.50 78 ARG A N 1
ATOM 629 C CA . ARG A 1 78 ? -7.335 -5.262 -5.248 1.00 82.50 78 ARG A CA 1
ATOM 630 C C . ARG A 1 78 ? -6.476 -4.129 -4.699 1.00 82.50 78 ARG A C 1
ATOM 632 O O . ARG A 1 78 ? -6.928 -3.384 -3.826 1.00 82.50 78 ARG A O 1
ATOM 639 N N . VAL A 1 79 ? -5.265 -3.961 -5.234 1.00 88.38 79 VAL A N 1
ATOM 640 C CA . VAL A 1 79 ? -4.352 -2.873 -4.851 1.00 88.38 79 VAL A CA 1
ATOM 641 C C . VAL A 1 79 ? -4.551 -1.668 -5.771 1.00 88.38 79 VAL A C 1
ATOM 643 O O . VAL A 1 79 ? -4.402 -1.759 -6.990 1.00 88.38 79 VAL A O 1
ATOM 646 N N . VAL A 1 80 ? -4.884 -0.513 -5.199 1.00 87.69 80 VAL A N 1
ATOM 647 C CA . VAL A 1 80 ? -5.176 0.715 -5.951 1.00 87.69 80 VAL A CA 1
ATOM 648 C C . VAL A 1 80 ? -4.363 1.872 -5.397 1.00 87.69 80 VAL A C 1
ATOM 650 O O . VAL A 1 80 ? -4.457 2.179 -4.211 1.00 87.69 80 VAL A O 1
ATOM 653 N N . CYS A 1 81 ? -3.607 2.540 -6.267 1.00 89.69 81 CYS A N 1
ATOM 654 C CA . CYS A 1 81 ? -3.002 3.833 -5.960 1.00 89.69 81 CYS A CA 1
ATOM 655 C C . CYS A 1 81 ? -4.020 4.942 -6.215 1.00 89.69 81 CYS A C 1
ATOM 657 O O . CYS A 1 81 ? -4.717 4.918 -7.230 1.00 89.69 81 CYS A O 1
ATOM 659 N N . GLU A 1 82 ? -4.085 5.905 -5.304 1.00 86.50 82 GLU A N 1
ATOM 660 C CA . GLU A 1 82 ? -4.923 7.093 -5.415 1.00 86.50 82 GLU A CA 1
ATOM 661 C C . GLU A 1 82 ? -6.391 6.800 -5.818 1.00 86.50 82 GLU A C 1
ATOM 663 O O . GLU A 1 82 ? -6.912 7.434 -6.748 1.00 86.50 82 GLU A O 1
ATOM 668 N N . PRO A 1 83 ? -7.107 5.887 -5.128 1.00 83.25 83 PRO A N 1
ATOM 669 C CA . PRO A 1 83 ? -8.476 5.523 -5.484 1.00 83.25 83 PRO A CA 1
ATOM 670 C C . PRO A 1 83 ? -9.421 6.730 -5.486 1.00 83.25 83 PRO A C 1
ATOM 672 O O . PRO A 1 83 ? -9.323 7.634 -4.654 1.00 83.25 83 PRO A O 1
ATOM 675 N N . ALA A 1 84 ? -10.390 6.728 -6.399 1.00 72.38 84 ALA A N 1
ATOM 676 C CA . ALA A 1 84 ? -11.504 7.664 -6.324 1.00 72.38 84 ALA A CA 1
ATOM 677 C C . ALA A 1 84 ? -12.358 7.334 -5.086 1.00 72.38 84 ALA A C 1
ATOM 679 O O . ALA A 1 84 ? -12.849 6.215 -4.957 1.00 72.38 84 ALA A O 1
ATOM 680 N N . TRP A 1 85 ? -12.531 8.306 -4.188 1.00 70.56 85 TRP A N 1
ATOM 681 C CA . TRP A 1 85 ? -13.386 8.195 -3.004 1.00 70.56 85 TRP A CA 1
ATOM 682 C C . TRP A 1 85 ? -14.478 9.257 -3.085 1.00 70.56 85 TRP A C 1
ATOM 684 O O . TRP A 1 85 ? -14.166 10.420 -3.347 1.00 70.56 85 TRP A O 1
ATOM 694 N N . GLU A 1 86 ? -15.737 8.884 -2.843 1.00 64.38 86 GLU A N 1
ATOM 695 C CA . GLU A 1 86 ? -16.876 9.815 -2.941 1.00 64.38 86 GLU A CA 1
ATOM 696 C C . GLU A 1 86 ? -16.698 11.048 -2.048 1.00 64.38 86 GLU A C 1
ATOM 698 O O . GLU A 1 86 ? -17.035 12.163 -2.436 1.00 64.38 86 GLU A O 1
ATOM 703 N N . ASP A 1 87 ? -16.098 10.855 -0.872 1.00 63.00 87 ASP A N 1
ATOM 704 C CA . ASP A 1 87 ? -15.953 11.902 0.136 1.00 63.00 87 ASP A CA 1
ATOM 705 C C . ASP A 1 87 ? -14.811 12.895 -0.163 1.00 63.00 87 ASP A C 1
ATOM 707 O O . ASP A 1 87 ? -14.660 13.844 0.602 1.00 63.00 87 ASP A O 1
ATOM 711 N N . GLY A 1 88 ? -14.014 12.696 -1.233 1.00 60.34 88 GLY A N 1
ATOM 712 C CA . GLY A 1 88 ? -12.954 13.574 -1.785 1.00 60.34 88 GLY A CA 1
ATOM 713 C C . GLY A 1 88 ? -11.771 13.945 -0.865 1.00 60.34 88 GLY A C 1
ATOM 714 O O . GLY A 1 88 ? -10.637 14.082 -1.312 1.00 60.34 88 GLY A O 1
ATOM 715 N N . ILE A 1 89 ? -12.034 14.093 0.429 1.00 61.44 89 ILE A N 1
ATOM 716 C CA . ILE A 1 89 ? -11.171 14.529 1.525 1.00 61.44 89 ILE A CA 1
ATOM 717 C C . ILE A 1 89 ? -10.496 13.323 2.188 1.00 61.44 89 ILE A C 1
ATOM 719 O O . ILE A 1 89 ? -9.399 13.435 2.729 1.00 61.44 89 ILE A O 1
ATOM 723 N N . LEU A 1 90 ? -11.149 12.161 2.161 1.00 69.62 90 LEU A N 1
ATOM 724 C CA . LEU A 1 90 ? -10.695 10.927 2.800 1.00 69.62 90 LEU A CA 1
ATOM 725 C C . LEU A 1 90 ? -10.123 9.961 1.757 1.00 69.62 90 LEU A C 1
ATOM 727 O O . LEU A 1 90 ? -10.601 8.841 1.615 1.00 69.62 90 LEU A O 1
ATOM 731 N N . LYS A 1 91 ? -9.139 10.434 0.990 1.00 83.25 91 LYS A N 1
ATOM 732 C CA . LYS A 1 91 ? -8.473 9.665 -0.064 1.00 83.25 91 LYS A CA 1
ATOM 733 C C . LYS A 1 91 ? -7.092 9.194 0.417 1.00 83.25 91 LYS A C 1
ATOM 735 O O . LYS A 1 91 ? -6.250 10.065 0.662 1.00 83.25 91 LYS A O 1
ATOM 740 N N . PRO A 1 92 ? -6.873 7.874 0.568 1.00 88.12 92 PRO A N 1
ATOM 741 C CA . PRO A 1 92 ? -5.551 7.308 0.804 1.00 88.12 92 PRO A CA 1
ATOM 742 C C . PRO A 1 92 ? -4.690 7.258 -0.450 1.00 88.12 92 PRO A C 1
ATOM 744 O O . PRO A 1 92 ? -5.213 7.272 -1.565 1.00 88.12 92 PRO A O 1
ATOM 747 N N . ASP A 1 93 ? -3.380 7.132 -0.257 1.00 90.38 93 ASP A N 1
ATOM 748 C CA . ASP A 1 93 ? -2.414 7.046 -1.355 1.00 90.38 93 ASP A CA 1
ATOM 749 C C . ASP A 1 93 ? -2.389 5.637 -1.953 1.00 90.38 93 ASP A C 1
ATOM 751 O O . ASP A 1 93 ? -2.303 5.474 -3.169 1.00 90.38 93 ASP A O 1
ATOM 755 N N . VAL A 1 94 ? -2.530 4.603 -1.115 1.00 92.44 94 VAL A N 1
ATOM 756 C CA . VAL A 1 94 ? -2.674 3.206 -1.551 1.00 92.44 94 VAL A CA 1
ATOM 757 C C . VAL A 1 94 ? -3.761 2.513 -0.739 1.00 92.44 94 VAL A C 1
ATOM 759 O O . VAL A 1 94 ? -3.840 2.680 0.475 1.00 92.44 94 VAL A O 1
ATOM 762 N N . VAL A 1 95 ? -4.593 1.711 -1.395 1.00 91.12 95 VAL A N 1
ATOM 763 C CA . VAL A 1 95 ? -5.655 0.928 -0.755 1.00 91.12 95 VAL A CA 1
ATOM 764 C C . VAL A 1 95 ? -5.598 -0.512 -1.233 1.00 91.12 95 VAL A C 1
ATOM 766 O O . VAL A 1 95 ? -5.412 -0.760 -2.421 1.00 91.12 95 VAL A O 1
ATOM 769 N N . VAL A 1 96 ? -5.778 -1.447 -0.301 1.00 90.31 96 VAL A N 1
ATOM 770 C CA . VAL A 1 96 ? -6.028 -2.858 -0.588 1.00 90.31 96 VAL A CA 1
ATOM 771 C C . VAL A 1 96 ? -7.461 -3.171 -0.193 1.00 90.31 96 VAL A C 1
ATOM 773 O O . VAL A 1 96 ? -7.844 -3.107 0.980 1.00 90.31 96 VAL A O 1
ATOM 776 N N . TRP A 1 97 ? -8.259 -3.496 -1.195 1.00 85.62 97 TRP A N 1
ATOM 777 C CA . TRP A 1 97 ? -9.605 -4.007 -1.013 1.00 85.62 97 TRP A CA 1
ATOM 778 C C . TRP A 1 97 ? -9.554 -5.507 -0.732 1.00 85.62 97 TRP A C 1
ATOM 780 O O . TRP A 1 97 ? -8.706 -6.189 -1.283 1.00 85.62 97 TRP A O 1
ATOM 790 N N . GLY A 1 98 ? -10.409 -6.011 0.159 1.00 74.62 98 GLY A N 1
ATOM 791 C CA . GLY A 1 98 ? -10.556 -7.454 0.422 1.00 74.62 98 GLY A CA 1
ATOM 792 C C . GLY A 1 98 ? -11.784 -8.049 -0.271 1.00 74.62 98 GLY A C 1
ATOM 793 O O . GLY A 1 98 ? -12.327 -9.056 0.178 1.00 74.62 98 GLY A O 1
ATOM 794 N N . ASP A 1 99 ? -12.312 -7.365 -1.285 1.00 69.81 99 ASP A N 1
ATOM 795 C CA . ASP A 1 99 ? -13.543 -7.740 -1.963 1.00 69.81 99 ASP A CA 1
ATOM 796 C C . ASP A 1 99 ? -13.286 -8.791 -3.054 1.00 69.81 99 ASP A C 1
ATOM 798 O O . ASP A 1 99 ? -12.312 -8.744 -3.792 1.00 69.81 99 ASP A O 1
ATOM 802 N N . LYS A 1 100 ? -14.184 -9.775 -3.174 1.00 61.47 100 LYS A N 1
ATOM 803 C CA . LYS A 1 100 ? -14.157 -10.783 -4.253 1.00 61.47 100 LYS A CA 1
ATOM 804 C C . LYS A 1 100 ? -14.977 -10.285 -5.445 1.00 61.47 100 LYS A C 1
ATOM 806 O O . LYS A 1 100 ? -15.941 -10.944 -5.843 1.00 61.47 100 LYS A O 1
ATOM 811 N N . LEU A 1 101 ? -14.692 -9.072 -5.916 1.00 57.06 101 LEU A N 1
ATOM 812 C CA . LEU A 1 101 ? -15.516 -8.394 -6.916 1.00 57.06 101 LEU A CA 1
ATOM 813 C C . LEU A 1 101 ? -14.849 -8.296 -8.283 1.00 57.06 101 LEU A C 1
ATOM 815 O O . LEU A 1 101 ? -13.632 -8.354 -8.428 1.00 57.06 101 LEU A O 1
ATOM 819 N N . ASP A 1 102 ? -15.710 -8.166 -9.291 1.00 55.72 102 ASP A N 1
ATOM 820 C CA . ASP A 1 102 ? -15.339 -7.947 -10.683 1.00 55.72 102 ASP A CA 1
ATOM 821 C C . ASP A 1 102 ? -14.441 -6.694 -10.791 1.00 55.72 102 ASP A C 1
ATOM 823 O O . ASP A 1 102 ? -14.896 -5.595 -10.452 1.00 55.72 102 ASP A O 1
ATOM 827 N N . PRO A 1 103 ? -13.183 -6.816 -11.258 1.00 54.97 103 PRO A N 1
ATOM 828 C CA . PRO A 1 103 ? -12.266 -5.686 -11.372 1.00 54.97 103 PRO A CA 1
ATOM 829 C C . PRO A 1 103 ? -12.770 -4.596 -12.330 1.00 54.97 103 PRO A C 1
ATOM 831 O O . PRO A 1 103 ? -12.329 -3.450 -12.217 1.00 54.97 103 PRO A O 1
ATOM 834 N N . GLU A 1 104 ? -13.705 -4.909 -13.235 1.00 57.81 104 GLU A N 1
ATOM 835 C CA . GLU A 1 104 ? -14.344 -3.926 -14.117 1.00 57.81 104 GLU A CA 1
ATOM 836 C C . GLU A 1 104 ? -15.471 -3.138 -13.424 1.00 57.81 104 GLU A C 1
ATOM 838 O O . GLU A 1 104 ? -15.858 -2.066 -13.897 1.00 57.81 104 GLU A O 1
ATOM 843 N N . LYS A 1 105 ? -15.996 -3.637 -12.296 1.00 58.22 105 LYS A N 1
ATOM 844 C CA . LYS A 1 105 ? -17.097 -3.031 -11.525 1.00 58.22 105 LYS A CA 1
ATOM 845 C C . LYS A 1 105 ? -16.818 -3.091 -10.016 1.00 58.22 105 LYS A C 1
ATOM 847 O O . LYS A 1 105 ? -17.539 -3.777 -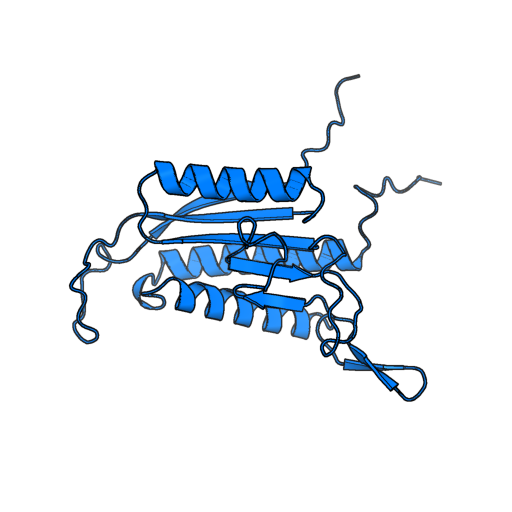9.289 1.00 58.22 105 LYS A O 1
ATOM 852 N N . PRO A 1 106 ? -15.792 -2.372 -9.533 1.00 60.06 106 PRO A N 1
ATOM 853 C CA . PRO A 1 106 ? -15.452 -2.372 -8.116 1.00 60.06 106 PRO A CA 1
ATOM 854 C C . PRO A 1 106 ? -16.582 -1.755 -7.281 1.00 60.06 106 PRO A C 1
ATOM 856 O O . PRO A 1 106 ? -17.088 -0.681 -7.617 1.00 60.06 106 PRO A O 1
ATOM 859 N N . ASP A 1 107 ? -16.950 -2.404 -6.175 1.00 62.94 107 ASP A N 1
ATOM 860 C CA . ASP A 1 107 ? -17.872 -1.838 -5.190 1.00 62.94 107 ASP A CA 1
ATOM 861 C C . ASP A 1 107 ? -17.077 -1.180 -4.060 1.00 62.94 107 ASP A C 1
ATOM 863 O O . ASP A 1 107 ? -16.715 -1.798 -3.060 1.00 62.94 107 ASP A O 1
ATOM 867 N N . ASN A 1 108 ? -16.829 0.119 -4.209 1.00 64.69 108 ASN A N 1
ATOM 868 C CA . ASN A 1 108 ? -16.133 0.900 -3.187 1.00 64.69 108 ASN A CA 1
ATOM 869 C C . ASN A 1 108 ? -17.010 1.178 -1.939 1.00 64.69 108 ASN A C 1
ATOM 871 O O . ASN A 1 108 ? -16.594 1.958 -1.082 1.00 64.69 108 ASN A O 1
ATOM 875 N N . SER A 1 109 ? -18.222 0.607 -1.836 1.00 63.91 109 SER A N 1
ATOM 876 C CA . SER A 1 109 ? -19.086 0.734 -0.651 1.00 63.91 109 SER A CA 1
ATOM 877 C C . SER A 1 109 ? -18.706 -0.216 0.487 1.00 63.91 109 SER A C 1
ATOM 879 O O . SER A 1 109 ? -19.078 0.012 1.642 1.00 63.91 109 SER A O 1
ATOM 881 N N . VAL A 1 110 ? -17.940 -1.268 0.184 1.00 66.88 110 VAL A N 1
ATOM 882 C CA . VAL A 1 110 ? -17.340 -2.136 1.200 1.00 66.88 110 VAL A CA 1
ATOM 883 C C . VAL A 1 110 ? -16.288 -1.311 1.972 1.00 66.88 110 VAL A C 1
ATOM 885 O O . VAL A 1 110 ? -15.817 -0.288 1.484 1.00 66.88 110 VAL A O 1
ATOM 888 N N . PRO A 1 111 ? -15.903 -1.671 3.204 1.00 76.31 111 PRO A N 1
ATOM 889 C CA . PRO A 1 111 ? -14.673 -1.165 3.808 1.00 76.31 111 PRO A CA 1
ATOM 890 C C . PRO A 1 111 ? -13.429 -1.748 3.141 1.00 76.31 111 PRO A C 1
ATOM 892 O O . PRO A 1 111 ? -13.334 -2.965 2.968 1.00 76.31 111 PRO A O 1
ATOM 895 N N . ALA A 1 112 ? -12.425 -0.911 2.880 1.00 85.69 112 ALA A N 1
ATOM 896 C CA . ALA A 1 112 ? -11.113 -1.393 2.471 1.00 85.69 112 ALA A CA 1
ATOM 897 C C . ALA A 1 112 ? -10.535 -2.321 3.544 1.00 85.69 112 ALA A C 1
ATOM 899 O O . ALA A 1 112 ? -10.684 -2.078 4.748 1.00 85.69 112 ALA A O 1
ATOM 900 N N . LEU A 1 113 ? -9.836 -3.376 3.130 1.00 87.56 113 LEU A N 1
ATOM 901 C CA . LEU A 1 113 ? -9.126 -4.215 4.089 1.00 87.56 113 LEU A CA 1
ATOM 902 C C . LEU A 1 113 ? -7.984 -3.410 4.713 1.00 87.56 113 LEU A C 1
ATOM 904 O O . LEU A 1 113 ? -7.813 -3.411 5.931 1.00 87.56 113 LEU A O 1
ATOM 908 N N . TRP A 1 114 ? -7.261 -2.653 3.892 1.00 91.88 114 TRP A N 1
ATOM 909 C CA . TRP A 1 114 ? -6.134 -1.849 4.334 1.00 91.88 114 TRP A CA 1
ATOM 910 C C . TRP A 1 114 ? -5.987 -0.566 3.515 1.00 91.88 114 TRP A C 1
ATOM 912 O O . TRP A 1 114 ? -6.283 -0.549 2.322 1.00 91.88 114 TRP A O 1
ATOM 922 N N . ALA A 1 115 ? -5.496 0.503 4.138 1.00 91.69 115 ALA A N 1
ATOM 923 C CA . ALA A 1 115 ? -5.137 1.742 3.456 1.00 91.69 115 ALA A CA 1
ATOM 924 C C . ALA A 1 115 ? -3.807 2.311 3.960 1.00 91.69 115 ALA A C 1
ATOM 926 O O . ALA A 1 115 ? -3.433 2.132 5.119 1.00 91.69 115 ALA A O 1
ATOM 927 N N . CYS A 1 116 ? -3.110 3.047 3.105 1.00 92.75 116 CYS A N 1
ATOM 928 C CA . CYS A 1 116 ? -1.825 3.639 3.419 1.00 92.75 116 CYS A CA 1
ATOM 929 C C . CYS A 1 116 ? -1.727 5.086 2.974 1.00 92.75 116 CYS A C 1
ATOM 931 O O . CYS A 1 116 ? -2.123 5.447 1.868 1.00 92.75 116 CYS A O 1
ATOM 933 N N . GLU A 1 117 ? -1.125 5.874 3.855 1.00 90.81 117 GLU A N 1
ATOM 934 C CA . GLU A 1 117 ? -0.613 7.205 3.576 1.00 90.81 117 GLU A CA 1
ATOM 935 C C . GLU A 1 117 ? 0.899 7.154 3.420 1.00 90.81 117 GLU A C 1
ATOM 937 O O . GLU A 1 117 ? 1.598 6.529 4.218 1.00 90.81 117 GLU A O 1
ATOM 942 N N . ILE A 1 118 ? 1.412 7.861 2.432 1.00 86.94 118 ILE A N 1
ATOM 943 C CA . ILE A 1 118 ? 2.826 8.030 2.161 1.00 86.94 118 ILE A CA 1
ATOM 944 C C . ILE A 1 118 ? 3.107 9.519 2.332 1.00 86.94 118 ILE A C 1
ATOM 946 O O . ILE A 1 118 ? 2.479 10.369 1.710 1.00 86.94 118 ILE A O 1
ATOM 950 N N . LYS A 1 119 ? 4.012 9.865 3.247 1.00 78.69 119 LYS A N 1
ATOM 951 C CA . LYS A 1 119 ? 4.341 11.262 3.540 1.00 78.69 119 LYS A CA 1
ATOM 952 C C . LYS A 1 119 ? 5.763 11.565 3.143 1.00 78.69 119 LYS A C 1
ATOM 954 O O . LYS A 1 119 ? 6.704 11.153 3.816 1.00 78.69 119 LYS A O 1
ATOM 959 N N . TYR A 1 120 ? 5.880 12.329 2.068 1.00 67.81 120 TYR A N 1
ATOM 960 C CA . TYR A 1 120 ? 7.137 12.797 1.517 1.00 67.81 120 TYR A CA 1
ATOM 961 C C . TYR A 1 120 ? 7.354 14.269 1.884 1.00 67.81 120 TYR A C 1
ATOM 963 O O . TYR A 1 120 ? 6.514 15.103 1.562 1.00 67.81 120 TYR A O 1
ATOM 971 N N . ASP A 1 121 ? 8.458 14.585 2.565 1.00 60.78 121 ASP A N 1
ATOM 972 C CA . ASP A 1 121 ? 8.924 15.963 2.809 1.00 60.78 121 ASP A CA 1
ATOM 973 C C . ASP A 1 121 ? 7.842 16.919 3.353 1.00 60.78 121 ASP A C 1
ATOM 975 O O . ASP A 1 121 ? 7.407 17.877 2.705 1.00 60.78 121 ASP A O 1
ATOM 979 N N . THR A 1 122 ? 7.351 16.646 4.566 1.00 60.53 122 THR A N 1
ATOM 980 C CA . THR A 1 122 ? 6.313 17.487 5.167 1.00 60.53 122 THR A CA 1
ATOM 981 C C . THR A 1 122 ? 6.659 17.999 6.557 1.00 60.53 122 THR A C 1
ATOM 983 O O . THR A 1 122 ? 7.301 17.338 7.368 1.00 60.53 122 THR A O 1
ATOM 986 N N . GLN A 1 123 ? 6.186 19.217 6.836 1.00 61.97 123 GLN A N 1
ATOM 987 C CA . GLN A 1 123 ? 6.103 19.747 8.192 1.00 61.97 123 GLN A CA 1
ATOM 988 C C . GLN A 1 123 ? 5.245 18.808 9.050 1.00 61.97 123 GLN A C 1
ATOM 990 O O . GLN A 1 123 ? 4.216 18.321 8.583 1.00 61.97 123 GLN A O 1
ATOM 995 N N . GLU A 1 124 ? 5.616 18.635 10.318 1.00 65.06 124 GLU A N 1
ATOM 996 C CA . GLU A 1 124 ? 4.936 17.776 11.306 1.00 65.06 124 GLU A CA 1
ATOM 997 C C . GLU A 1 124 ? 3.404 17.984 11.358 1.00 65.06 124 GLU A C 1
ATOM 999 O O . GLU A 1 124 ? 2.631 17.050 11.559 1.00 65.06 124 GLU A O 1
ATOM 1004 N N . SER A 1 125 ? 2.934 19.202 11.070 1.00 60.69 125 SER A N 1
ATOM 1005 C CA . SER A 1 125 ? 1.506 19.544 11.011 1.00 60.69 125 SER A CA 1
ATOM 1006 C C . SER A 1 125 ? 0.724 18.865 9.876 1.00 60.69 125 SER A C 1
ATOM 1008 O O . SER A 1 125 ? -0.497 18.747 9.974 1.00 60.69 125 SER A O 1
ATOM 1010 N N . LYS A 1 126 ? 1.381 18.439 8.791 1.00 71.50 126 LYS A N 1
ATOM 1011 C CA . LYS A 1 126 ? 0.753 17.683 7.696 1.00 71.50 126 LYS A CA 1
ATOM 1012 C C . LYS A 1 126 ? 0.735 16.184 7.998 1.00 71.50 126 LYS A C 1
ATOM 1014 O O . LYS A 1 126 ? -0.310 15.574 7.810 1.00 71.50 126 LYS A O 1
ATOM 1019 N N . GLU A 1 127 ? 1.819 15.635 8.560 1.00 77.25 127 GLU A N 1
ATOM 1020 C CA . GLU A 1 127 ? 1.859 14.248 9.063 1.00 77.25 127 GLU A CA 1
ATOM 1021 C C . GLU A 1 127 ? 0.657 13.976 9.975 1.00 77.25 127 GLU A C 1
ATOM 1023 O O . GLU A 1 127 ? -0.108 13.036 9.755 1.00 77.25 127 GLU A O 1
ATOM 1028 N N . GLN A 1 128 ? 0.448 14.845 10.966 1.00 78.94 128 GLN A N 1
ATOM 1029 C CA . GLN A 1 128 ? -0.631 14.683 11.933 1.00 78.94 128 GLN A CA 1
ATOM 1030 C C . GLN A 1 128 ? -2.021 14.725 11.275 1.00 78.94 128 GLN A C 1
ATOM 1032 O O . GLN A 1 128 ? -2.899 13.950 11.652 1.00 78.94 128 GLN A O 1
ATOM 1037 N N . LYS A 1 129 ? -2.222 15.568 10.250 1.00 81.81 129 LYS A N 1
ATOM 1038 C CA . LYS A 1 129 ? -3.492 15.629 9.505 1.00 81.81 129 LYS A CA 1
ATOM 1039 C C . LYS A 1 129 ? -3.791 14.336 8.756 1.00 81.81 129 LYS A C 1
ATOM 1041 O O . LYS A 1 129 ? -4.949 13.927 8.714 1.00 81.81 129 LYS A O 1
ATOM 1046 N N . ASP A 1 130 ? -2.781 13.691 8.182 1.00 83.25 130 ASP A N 1
ATOM 1047 C CA . ASP A 1 130 ? -2.973 12.443 7.444 1.00 83.25 130 ASP A CA 1
ATOM 1048 C C . ASP A 1 130 ? -3.156 11.237 8.371 1.00 83.25 130 ASP A C 1
ATOM 1050 O O . ASP A 1 130 ? -3.989 10.369 8.108 1.00 83.25 130 ASP A O 1
ATOM 1054 N N . ILE A 1 131 ? -2.494 11.233 9.531 1.00 83.25 131 ILE A N 1
ATOM 1055 C CA . ILE A 1 131 ? -2.802 10.274 10.599 1.00 83.25 131 ILE A CA 1
ATOM 1056 C C . ILE A 1 131 ? -4.254 10.454 11.070 1.00 83.25 131 ILE A C 1
ATOM 1058 O O . ILE A 1 131 ? -4.991 9.475 11.191 1.00 83.25 131 ILE A O 1
ATOM 1062 N N . GLU A 1 132 ? -4.704 11.692 11.292 1.00 85.12 132 GLU A N 1
ATOM 1063 C CA . GLU A 1 132 ? -6.098 11.990 11.648 1.00 85.12 132 GLU A CA 1
ATOM 1064 C C . GLU A 1 132 ? -7.084 11.600 10.541 1.00 85.12 132 GLU A C 1
ATOM 1066 O O . GLU A 1 132 ? -8.195 11.154 10.836 1.00 85.12 132 GLU A O 1
ATOM 1071 N N . LYS A 1 133 ? -6.699 11.746 9.268 1.00 85.81 133 LYS A N 1
ATOM 1072 C CA . LYS A 1 133 ? -7.483 11.298 8.110 1.00 85.81 133 LYS A CA 1
ATOM 1073 C C . LYS A 1 133 ? -7.698 9.788 8.164 1.00 85.81 133 LYS A C 1
ATOM 1075 O O . LYS A 1 133 ? -8.848 9.349 8.160 1.00 85.81 133 LYS A O 1
ATOM 1080 N N . LEU A 1 134 ? -6.625 9.011 8.317 1.00 86.56 134 LEU A N 1
ATOM 1081 C CA . LEU A 1 134 ? -6.708 7.559 8.477 1.00 86.56 134 LEU A CA 1
ATOM 1082 C C . LEU A 1 134 ? -7.550 7.175 9.702 1.00 86.56 134 LEU A C 1
ATOM 1084 O O . LEU A 1 134 ? -8.435 6.330 9.608 1.00 86.56 134 LEU A O 1
ATOM 1088 N N . GLN A 1 135 ? -7.368 7.839 10.844 1.00 84.81 135 GLN A N 1
ATOM 1089 C CA . GLN A 1 135 ? -8.198 7.592 12.029 1.00 84.81 135 GLN A CA 1
ATOM 1090 C C . GLN A 1 135 ? -9.688 7.866 11.771 1.00 84.81 135 GLN A C 1
ATOM 1092 O O . GLN A 1 135 ? -10.536 7.080 12.191 1.00 84.81 135 GLN A O 1
ATOM 1097 N N . LYS A 1 136 ? -10.029 8.944 11.054 1.00 84.44 136 LYS A N 1
ATOM 1098 C CA . LYS A 1 136 ? -11.417 9.246 10.667 1.00 84.44 136 LYS A CA 1
ATOM 1099 C C . LYS A 1 136 ? -11.987 8.181 9.736 1.00 84.44 136 LYS A C 1
ATOM 1101 O O . LYS A 1 136 ? -13.119 7.757 9.953 1.00 84.44 136 LYS A O 1
ATOM 1106 N N . MET A 1 137 ? -11.222 7.729 8.741 1.00 83.75 137 MET A N 1
ATOM 1107 C CA . MET A 1 137 ? -11.635 6.641 7.845 1.00 83.75 137 MET A CA 1
ATOM 1108 C C . MET A 1 137 ? -11.898 5.349 8.614 1.00 83.75 137 MET A C 1
ATOM 1110 O O . MET A 1 137 ? -12.917 4.695 8.397 1.00 83.75 137 MET A O 1
ATOM 1114 N N . PHE A 1 138 ? -11.026 5.028 9.567 1.00 81.81 138 PHE A N 1
ATOM 1115 C CA . PHE A 1 138 ? -11.198 3.884 10.451 1.00 81.81 138 PHE A CA 1
ATOM 1116 C C . PHE A 1 138 ? -12.483 3.993 11.290 1.00 81.81 138 PHE A C 1
ATOM 1118 O O . PHE A 1 138 ? -13.284 3.063 11.320 1.00 81.81 138 PHE A O 1
ATOM 1125 N N . VAL A 1 139 ? -12.731 5.144 11.930 1.00 81.44 139 VAL A N 1
ATOM 1126 C CA . VAL A 1 139 ? -13.936 5.377 12.754 1.00 81.44 139 VAL A CA 1
ATOM 1127 C C . VAL A 1 139 ? -15.221 5.334 11.925 1.00 81.44 139 VAL A C 1
ATOM 1129 O O . VAL A 1 139 ? -16.229 4.814 12.396 1.00 81.44 139 VAL A O 1
ATOM 1132 N N . LYS A 1 140 ? -15.189 5.849 10.691 1.00 80.88 140 LYS A N 1
ATOM 1133 C CA . LYS A 1 140 ? -16.315 5.775 9.751 1.00 80.88 140 LYS A CA 1
ATOM 1134 C C . LYS A 1 140 ? -16.549 4.364 9.193 1.00 80.88 140 LYS A C 1
ATOM 1136 O O . LYS A 1 140 ? -17.549 4.156 8.516 1.00 80.88 140 LYS A O 1
ATOM 1141 N N . GLY A 1 141 ? -15.657 3.409 9.466 1.00 77.25 141 GLY A N 1
ATOM 1142 C CA . GLY A 1 141 ? -15.748 2.056 8.926 1.00 77.25 141 GLY A CA 1
ATOM 1143 C C . GLY A 1 141 ? -15.468 1.994 7.427 1.00 77.25 141 GLY A C 1
ATOM 1144 O O . GLY A 1 141 ? -15.998 1.117 6.764 1.00 77.25 141 GLY A O 1
ATOM 1145 N N . TYR A 1 142 ? -14.664 2.915 6.888 1.00 83.38 142 TYR A N 1
ATOM 1146 C CA . TYR A 1 142 ? -14.217 2.896 5.489 1.00 83.38 142 TYR A CA 1
ATOM 1147 C C . TYR A 1 142 ? -13.000 2.000 5.267 1.00 83.38 142 TYR A C 1
ATOM 1149 O O . TYR A 1 142 ? -12.693 1.651 4.132 1.00 83.38 142 TYR A O 1
ATOM 1157 N N . MET A 1 143 ? -12.306 1.621 6.340 1.00 85.25 143 MET A N 1
ATOM 1158 C CA . MET A 1 143 ? -11.192 0.683 6.283 1.00 85.25 143 MET A CA 1
ATOM 1159 C C . MET A 1 143 ? -11.081 -0.132 7.574 1.00 85.25 143 MET A C 1
ATOM 1161 O O . MET A 1 143 ? -11.482 0.337 8.643 1.00 85.25 143 MET A O 1
ATOM 1165 N N . ARG A 1 144 ? -10.499 -1.331 7.486 1.00 84.25 144 ARG A N 1
ATOM 1166 C CA . ARG A 1 144 ? -10.250 -2.212 8.641 1.00 84.25 144 ARG A CA 1
ATOM 1167 C C . ARG A 1 144 ? -8.863 -2.021 9.252 1.00 84.25 144 ARG A C 1
ATOM 1169 O O . ARG A 1 144 ? -8.711 -2.152 10.463 1.00 84.25 144 ARG A O 1
ATOM 1176 N N . PHE A 1 145 ? -7.869 -1.695 8.435 1.00 86.75 145 PHE A N 1
ATOM 1177 C CA . PHE A 1 145 ? -6.493 -1.455 8.859 1.00 86.75 145 PHE A CA 1
ATOM 1178 C C . PHE A 1 145 ? -5.912 -0.273 8.094 1.00 86.75 145 PHE A C 1
ATOM 1180 O O . PHE A 1 145 ? -6.371 0.063 7.004 1.00 86.75 145 PHE A O 1
ATOM 1187 N N . GLY A 1 146 ? -4.874 0.347 8.640 1.00 88.06 146 GLY A N 1
ATOM 1188 C CA . GLY A 1 146 ? -4.073 1.248 7.837 1.00 88.06 146 GLY A CA 1
ATOM 11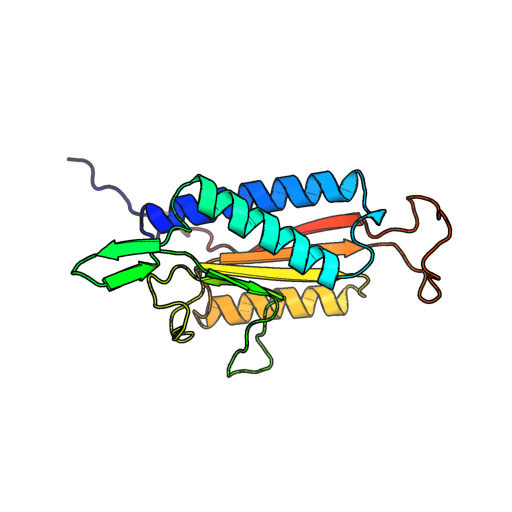89 C C . GLY A 1 146 ? -2.713 1.556 8.423 1.00 88.06 146 GLY A C 1
ATOM 1190 O O . GLY A 1 146 ? -2.420 1.233 9.576 1.00 88.06 146 GLY A O 1
ATOM 1191 N N . CYS A 1 147 ? -1.873 2.200 7.627 1.00 89.12 147 CYS A N 1
ATOM 1192 C CA . CYS A 1 147 ? -0.615 2.741 8.109 1.00 89.12 147 CYS A CA 1
ATOM 1193 C C . CYS A 1 147 ? -0.267 4.080 7.467 1.00 89.12 147 CYS A C 1
ATOM 1195 O O . CYS A 1 147 ? -0.740 4.407 6.385 1.00 89.12 147 CYS A O 1
ATOM 1197 N N . ALA A 1 148 ? 0.604 4.836 8.123 1.00 86.94 148 ALA A N 1
ATOM 1198 C CA . ALA A 1 148 ? 1.295 5.956 7.507 1.00 86.94 148 ALA A CA 1
ATOM 1199 C C . ALA A 1 148 ? 2.797 5.662 7.454 1.00 86.94 148 ALA A C 1
ATOM 1201 O O . ALA A 1 148 ? 3.412 5.320 8.471 1.00 86.94 148 ALA A O 1
ATOM 1202 N N . LEU A 1 149 ? 3.366 5.805 6.262 1.00 83.25 149 LEU A N 1
ATOM 1203 C CA . LEU A 1 149 ? 4.794 5.760 5.993 1.00 83.25 149 LEU A CA 1
ATOM 1204 C C . LEU A 1 149 ? 5.306 7.198 5.970 1.00 83.25 149 LEU A C 1
ATOM 1206 O O . LEU A 1 149 ? 5.022 7.943 5.034 1.00 83.25 149 LEU A O 1
ATOM 1210 N N . VAL A 1 150 ? 6.013 7.605 7.025 1.00 78.31 150 VAL A N 1
ATOM 1211 C CA . VAL A 1 150 ? 6.478 8.986 7.189 1.00 78.31 150 VAL A CA 1
ATOM 1212 C C . VAL A 1 150 ? 7.970 9.070 6.918 1.00 78.31 150 VAL A C 1
ATOM 1214 O O . VAL A 1 150 ? 8.779 8.425 7.596 1.00 78.31 150 VAL A O 1
ATOM 1217 N N . PHE A 1 151 ? 8.327 9.897 5.937 1.00 70.69 151 PHE A N 1
ATOM 1218 C CA . PHE A 1 151 ? 9.698 10.093 5.498 1.00 70.69 151 PHE A CA 1
ATOM 1219 C C . PHE A 1 151 ? 10.132 11.546 5.747 1.00 70.69 151 PHE A C 1
ATOM 1221 O O . PHE A 1 151 ? 9.487 12.482 5.269 1.00 70.69 151 PHE A O 1
ATOM 1228 N N . LYS A 1 152 ? 11.240 11.739 6.476 1.00 64.19 152 LYS A N 1
ATOM 1229 C CA . LYS A 1 152 ? 11.878 13.051 6.684 1.00 64.19 152 LYS A CA 1
ATOM 1230 C C . LYS A 1 152 ? 13.233 13.119 5.977 1.00 64.19 152 LYS A C 1
ATOM 1232 O O . LYS A 1 152 ? 13.889 12.103 5.754 1.00 64.19 152 LYS A O 1
ATOM 1237 N N . ASP A 1 153 ? 13.618 14.347 5.647 1.00 57.53 153 ASP A N 1
ATOM 1238 C CA . ASP A 1 153 ? 14.900 14.777 5.079 1.00 57.53 153 ASP A CA 1
ATOM 1239 C C . ASP A 1 153 ? 15.240 14.346 3.649 1.00 57.53 153 ASP A C 1
ATOM 1241 O O . ASP A 1 153 ? 15.748 13.264 3.399 1.00 57.53 153 ASP A O 1
ATOM 1245 N N . GLY A 1 154 ? 15.131 15.296 2.723 1.00 47.47 154 GLY A N 1
ATOM 1246 C CA . GLY A 1 154 ? 15.828 15.286 1.438 1.00 47.47 154 GLY A CA 1
ATOM 1247 C C . GLY A 1 154 ? 15.584 16.579 0.670 1.00 47.47 154 GLY A C 1
ATOM 1248 O O . GLY A 1 154 ? 15.187 16.553 -0.489 1.00 47.47 154 GLY A O 1
ATOM 1249 N N . ASN A 1 155 ? 15.711 17.710 1.368 1.00 46.00 155 ASN A N 1
ATOM 1250 C CA . ASN A 1 155 ? 15.281 19.019 0.894 1.00 46.00 155 ASN A CA 1
ATOM 1251 C C . ASN A 1 155 ? 16.209 19.509 -0.234 1.00 46.00 155 ASN A C 1
ATOM 1253 O O . ASN A 1 155 ? 17.246 20.124 0.019 1.00 46.00 155 ASN A O 1
ATOM 1257 N N . ASN A 1 156 ? 15.854 19.214 -1.483 1.00 49.97 156 ASN A N 1
ATOM 1258 C CA . ASN A 1 156 ? 16.327 19.980 -2.628 1.00 49.97 156 ASN A CA 1
ATOM 1259 C C . ASN A 1 156 ? 15.171 20.197 -3.620 1.00 49.97 156 ASN A C 1
ATOM 1261 O O . ASN A 1 156 ? 15.020 19.418 -4.563 1.00 49.97 156 ASN A O 1
ATOM 1265 N N . PRO A 1 157 ? 14.346 21.243 -3.433 1.00 47.44 157 PRO A N 1
ATOM 1266 C CA . PRO A 1 157 ? 13.281 21.594 -4.376 1.00 47.44 157 PRO A CA 1
ATOM 1267 C C . PRO A 1 157 ? 13.797 21.926 -5.792 1.00 47.44 157 PRO A C 1
ATOM 1269 O O . PRO A 1 157 ? 13.010 21.925 -6.734 1.00 47.44 157 PRO A O 1
ATOM 1272 N N . ASP A 1 158 ? 15.110 22.137 -5.970 1.00 48.38 158 ASP A N 1
ATOM 1273 C CA . ASP A 1 158 ? 15.774 22.387 -7.258 1.00 48.38 158 ASP A CA 1
ATOM 1274 C C . ASP A 1 158 ? 16.400 21.123 -7.885 1.00 48.38 158 ASP A C 1
ATOM 1276 O O . ASP A 1 158 ? 17.304 21.213 -8.729 1.00 48.38 158 ASP A O 1
ATOM 1280 N N . ARG A 1 159 ? 15.961 19.924 -7.478 1.00 54.19 159 ARG A N 1
ATOM 1281 C CA . ARG A 1 159 ? 16.549 18.657 -7.931 1.00 54.19 159 ARG A CA 1
ATOM 1282 C C . ARG A 1 159 ? 16.471 18.501 -9.451 1.00 54.19 159 ARG A C 1
ATOM 1284 O O . ARG A 1 159 ? 15.435 18.174 -10.027 1.00 54.19 159 ARG A O 1
ATOM 1291 N N . LYS A 1 160 ? 17.605 18.688 -10.125 1.00 49.19 160 LYS A N 1
ATOM 1292 C CA . LYS A 1 160 ? 17.752 18.372 -11.549 1.00 49.19 160 LYS A CA 1
ATOM 1293 C C . LYS A 1 160 ? 18.085 16.890 -11.679 1.00 49.19 160 LYS A C 1
ATOM 1295 O O . LYS A 1 160 ? 19.174 16.472 -11.286 1.00 49.19 160 LYS A O 1
ATOM 1300 N N . LEU A 1 161 ? 17.159 16.111 -12.244 1.00 48.56 161 LEU A N 1
ATOM 1301 C CA . LEU A 1 161 ? 17.399 14.722 -12.648 1.00 48.56 161 LEU A CA 1
ATOM 1302 C C . LEU A 1 161 ? 18.731 14.640 -13.423 1.00 48.56 161 LEU A C 1
ATOM 1304 O O . LEU A 1 161 ? 18.899 15.323 -14.433 1.00 48.56 161 LEU A O 1
ATOM 1308 N N . GLY A 1 162 ? 19.687 13.839 -12.934 1.00 49.72 162 GLY A N 1
ATOM 1309 C CA . GLY A 1 162 ? 20.926 13.530 -13.665 1.00 49.72 162 GLY A CA 1
ATOM 1310 C C . GLY A 1 162 ? 22.263 13.890 -13.004 1.00 49.72 162 GLY A C 1
ATOM 1311 O O . GLY A 1 162 ? 23.295 13.713 -13.650 1.00 49.72 162 GLY A O 1
ATOM 1312 N N . LYS A 1 163 ? 22.306 14.353 -11.746 1.00 50.47 163 LYS A N 1
ATOM 1313 C CA . LYS A 1 163 ? 23.571 14.459 -10.990 1.00 50.47 163 LYS A CA 1
ATOM 1314 C C . LYS A 1 163 ? 23.554 13.565 -9.745 1.00 50.47 163 LYS A C 1
ATOM 1316 O O . LYS A 1 163 ? 22.568 13.600 -9.014 1.00 50.47 163 LYS A O 1
ATOM 1321 N N . PRO A 1 164 ? 24.616 12.779 -9.483 1.00 54.56 164 PRO A N 1
ATOM 1322 C CA . PRO A 1 164 ? 24.718 12.020 -8.245 1.00 54.56 164 PRO A CA 1
ATOM 1323 C C . PRO A 1 164 ? 24.840 12.984 -7.059 1.00 54.56 164 PRO A C 1
ATOM 1325 O O . PRO A 1 164 ? 25.832 13.700 -6.928 1.00 54.56 164 PRO A O 1
ATOM 1328 N N . GLU A 1 165 ? 23.809 13.014 -6.217 1.00 60.47 165 GLU A N 1
ATOM 1329 C CA . GLU A 1 165 ? 23.783 13.751 -4.951 1.00 60.47 165 GLU A CA 1
ATOM 1330 C C . GLU A 1 165 ? 24.188 12.850 -3.768 1.00 60.47 165 GLU A C 1
ATOM 1332 O O . GLU A 1 165 ? 24.025 11.626 -3.840 1.00 60.47 165 GLU A O 1
ATOM 1337 N N . PRO A 1 166 ? 24.696 13.420 -2.658 1.00 61.03 166 PRO A N 1
ATOM 1338 C CA . PRO A 1 166 ? 24.972 12.668 -1.436 1.00 61.03 166 PRO A CA 1
ATOM 1339 C C . PRO A 1 166 ? 23.723 11.941 -0.913 1.00 61.03 166 PRO A C 1
ATOM 1341 O O . PRO A 1 166 ? 22.635 12.509 -0.896 1.00 61.03 166 PRO A O 1
ATOM 1344 N N . ILE A 1 167 ? 23.885 10.716 -0.394 1.00 57.09 167 ILE A N 1
ATOM 1345 C CA . ILE A 1 167 ? 22.789 9.888 0.164 1.00 57.09 167 ILE A CA 1
ATOM 1346 C C . ILE A 1 167 ? 21.988 10.636 1.247 1.00 57.09 167 ILE A C 1
ATOM 1348 O O . ILE A 1 167 ? 20.796 10.406 1.422 1.00 57.09 167 ILE A O 1
ATOM 1352 N N . SER A 1 168 ? 22.623 11.569 1.960 1.00 54.62 168 SER A N 1
ATOM 1353 C CA . SER A 1 168 ? 21.986 12.417 2.972 1.00 54.62 168 SER A CA 1
ATOM 1354 C C . SER A 1 168 ? 20.929 13.385 2.428 1.00 54.62 168 SER A C 1
ATOM 1356 O O . SER A 1 168 ? 20.237 13.995 3.230 1.00 54.62 168 SER A O 1
ATOM 1358 N N . GLN A 1 169 ? 20.818 13.554 1.107 1.00 57.66 169 GLN A N 1
ATOM 1359 C CA . GLN A 1 169 ? 19.830 14.423 0.459 1.00 57.66 169 GLN A CA 1
ATOM 1360 C C . GLN A 1 169 ? 18.574 13.674 -0.008 1.00 57.66 169 GLN A C 1
ATOM 1362 O O . GLN A 1 169 ? 17.752 14.248 -0.714 1.00 57.66 169 GLN A O 1
ATOM 1367 N N . TYR A 1 170 ? 18.413 12.394 0.326 1.00 53.59 170 TYR A N 1
ATOM 1368 C CA . TYR A 1 170 ? 17.234 11.615 -0.053 1.00 53.59 170 TYR A CA 1
ATOM 1369 C C . TYR A 1 170 ? 16.376 11.280 1.169 1.00 53.59 170 TYR A C 1
ATOM 1371 O O . TYR A 1 170 ? 16.963 10.888 2.184 1.00 53.59 170 TYR A O 1
ATOM 1379 N N . PRO A 1 171 ? 15.032 11.352 1.050 1.00 53.28 171 PRO A N 1
ATOM 1380 C CA . PRO A 1 171 ? 14.101 11.025 2.128 1.00 53.28 171 PRO A CA 1
ATOM 1381 C C . PRO A 1 171 ? 14.400 9.687 2.764 1.00 53.28 171 PRO A C 1
ATOM 1383 O O . PRO A 1 171 ? 14.633 8.693 2.077 1.00 53.28 171 PRO A O 1
ATOM 1386 N N . LYS A 1 172 ? 14.401 9.663 4.092 1.00 56.12 172 LYS A N 1
ATOM 1387 C CA . LYS A 1 172 ? 14.591 8.450 4.883 1.00 56.12 172 LYS A CA 1
ATOM 1388 C C . LYS A 1 172 ? 13.307 8.147 5.622 1.00 56.12 172 LYS A C 1
ATOM 1390 O O . LYS A 1 172 ? 12.649 9.060 6.117 1.00 56.12 172 LYS A O 1
ATOM 1395 N N . LEU A 1 173 ? 12.968 6.864 5.720 1.00 58.03 173 LEU A N 1
ATOM 1396 C CA . LEU A 1 173 ? 11.861 6.448 6.568 1.00 58.03 173 LEU A CA 1
ATOM 1397 C C . LEU A 1 173 ? 12.218 6.784 8.015 1.00 58.03 173 LEU A C 1
ATOM 1399 O O . LEU A 1 173 ? 13.197 6.272 8.552 1.00 58.03 173 LEU A O 1
ATOM 1403 N N . GLU A 1 174 ? 11.425 7.652 8.626 1.00 59.75 174 GLU A N 1
ATOM 1404 C CA . GLU A 1 174 ? 11.603 8.048 10.019 1.00 59.75 174 GLU A CA 1
ATOM 1405 C C . GLU A 1 174 ? 10.677 7.236 10.924 1.00 59.75 174 GLU A C 1
ATOM 1407 O O . GLU A 1 174 ? 11.060 6.835 12.024 1.00 59.75 174 GLU A O 1
ATOM 1412 N N . LYS A 1 175 ? 9.444 6.990 10.464 1.00 66.50 175 LYS A N 1
ATOM 1413 C CA . LYS A 1 175 ? 8.383 6.440 11.303 1.00 66.50 175 LYS A CA 1
ATOM 1414 C C . LYS A 1 175 ? 7.389 5.628 10.479 1.00 66.50 175 LYS A C 1
ATOM 1416 O O . LYS A 1 175 ? 6.884 6.083 9.454 1.00 66.50 175 LYS A O 1
ATOM 1421 N N . LEU A 1 176 ? 7.073 4.437 10.983 1.00 69.50 176 LEU A N 1
ATOM 1422 C CA . LEU A 1 176 ? 5.928 3.634 10.561 1.00 69.50 176 LEU A CA 1
ATOM 1423 C C . LEU A 1 176 ? 4.833 3.781 11.620 1.00 69.50 176 LEU A C 1
ATOM 1425 O O . LEU A 1 176 ? 5.016 3.378 12.770 1.00 69.50 176 LEU A O 1
ATOM 1429 N N . VAL A 1 177 ? 3.695 4.359 11.243 1.00 73.31 177 VAL A N 1
ATOM 1430 C CA . VAL A 1 177 ? 2.525 4.464 12.121 1.00 73.31 177 VAL A CA 1
ATOM 1431 C C . VAL A 1 177 ? 1.519 3.415 11.705 1.00 73.31 177 VAL A C 1
ATOM 1433 O O . VAL A 1 177 ? 0.943 3.517 10.631 1.00 73.31 177 VAL A O 1
ATOM 1436 N N . VAL A 1 178 ? 1.281 2.423 12.559 1.00 74.50 178 VAL A N 1
ATOM 1437 C CA . VAL A 1 178 ? 0.253 1.405 12.320 1.00 74.50 178 VAL A CA 1
ATOM 1438 C C . VAL A 1 178 ? -1.034 1.814 13.026 1.00 74.50 178 VAL A C 1
ATOM 1440 O O . VAL A 1 178 ? -1.054 2.030 14.240 1.00 74.50 178 VAL A O 1
ATOM 1443 N N . ILE A 1 179 ? -2.120 1.903 12.265 1.00 68.44 179 ILE A N 1
ATOM 1444 C CA . ILE A 1 179 ? -3.477 2.125 12.757 1.00 68.44 179 ILE A CA 1
ATOM 1445 C C . ILE A 1 179 ? -4.207 0.790 12.646 1.00 68.44 179 ILE A C 1
ATOM 1447 O O . ILE A 1 179 ? -4.685 0.387 11.588 1.00 68.44 179 ILE A O 1
ATOM 1451 N N . ALA A 1 180 ? -4.270 0.091 13.774 1.00 62.31 180 ALA A N 1
ATOM 1452 C CA . ALA A 1 180 ? -5.017 -1.147 13.927 1.00 62.31 180 ALA A CA 1
ATOM 1453 C C . ALA A 1 180 ? -5.919 -1.047 15.159 1.00 62.31 180 ALA A C 1
ATOM 1455 O O . ALA A 1 180 ? -5.606 -0.346 16.130 1.00 62.31 180 ALA A O 1
ATOM 1456 N N . ARG A 1 181 ? -7.035 -1.782 15.162 1.00 49.78 181 ARG A N 1
ATOM 1457 C CA . ARG A 1 181 ? -7.845 -1.943 16.372 1.00 49.78 181 ARG A CA 1
ATOM 1458 C C . ARG A 1 181 ? -6.999 -2.694 17.407 1.00 49.78 181 ARG A C 1
ATOM 1460 O O . ARG A 1 181 ? -6.723 -3.876 17.240 1.00 49.78 181 ARG A O 1
ATOM 1467 N N . ARG A 1 182 ? -6.595 -2.034 18.498 1.00 40.47 182 ARG A N 1
ATOM 1468 C CA . ARG A 1 182 ? -6.179 -2.766 19.703 1.00 40.47 182 ARG A CA 1
ATOM 1469 C C . ARG A 1 182 ? -7.407 -3.500 20.225 1.00 40.47 182 ARG A C 1
ATOM 1471 O O . ARG A 1 182 ? -8.405 -2.856 20.554 1.00 40.47 182 ARG A O 1
ATOM 1478 N N . ASN A 1 183 ? -7.324 -4.823 20.324 1.00 40.22 183 ASN A N 1
ATOM 1479 C CA . ASN A 1 183 ? -8.268 -5.595 21.116 1.00 40.22 183 ASN A CA 1
ATOM 1480 C C . ASN A 1 183 ? -8.315 -4.993 22.527 1.00 40.22 183 ASN A C 1
ATOM 1482 O O . ASN A 1 183 ? -7.320 -4.994 23.251 1.00 40.22 183 ASN A O 1
ATOM 1486 N N . ARG A 1 184 ? -9.475 -4.468 22.932 1.00 36.38 184 ARG A N 1
ATOM 1487 C CA . ARG A 1 184 ? -9.802 -4.373 24.356 1.00 36.38 184 ARG A CA 1
ATOM 1488 C C . ARG A 1 184 ? -10.226 -5.766 24.820 1.00 36.38 184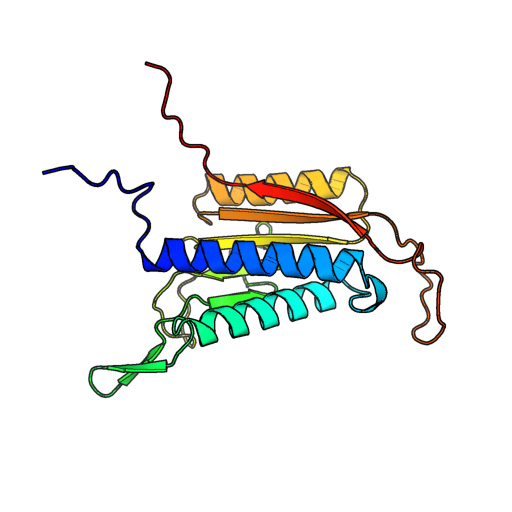 ARG A C 1
ATOM 1490 O O . ARG A 1 184 ? -11.405 -6.048 24.967 1.00 36.38 184 ARG A O 1
ATOM 1497 N N . SER A 1 185 ? -9.243 -6.621 25.031 1.00 40.66 185 SER A N 1
ATOM 1498 C CA . SER A 1 185 ? -9.317 -7.823 25.858 1.00 40.66 185 SER A CA 1
ATOM 1499 C C . SER A 1 185 ? -7.921 -7.921 26.464 1.00 40.66 185 SER A C 1
ATOM 1501 O O . SER A 1 185 ? -6.964 -8.249 25.783 1.00 40.66 185 SER A O 1
ATOM 1503 N N . THR A 1 186 ? -7.666 -7.382 27.650 1.00 38.44 186 THR A N 1
ATOM 1504 C CA . THR A 1 186 ? -8.171 -7.851 28.942 1.00 38.44 186 THR A CA 1
ATOM 1505 C C . THR A 1 186 ? -8.068 -6.735 29.988 1.00 38.44 186 THR A C 1
ATOM 1507 O O . THR A 1 186 ? -6.962 -6.314 30.318 1.00 38.44 186 THR A O 1
ATOM 1510 N N . VAL A 1 187 ? -9.196 -6.304 30.554 1.00 30.48 187 VAL A N 1
ATOM 1511 C CA . VAL A 1 187 ? -9.282 -5.951 31.981 1.00 30.48 187 VAL A CA 1
ATOM 1512 C C . VAL A 1 187 ? -10.632 -6.491 32.446 1.00 30.48 187 VAL A C 1
ATOM 1514 O O . VAL A 1 187 ? -11.666 -5.856 32.243 1.00 30.48 187 VAL A O 1
ATOM 1517 N N . GLY A 1 188 ? -10.605 -7.735 32.923 1.00 35.47 188 GLY A N 1
ATOM 1518 C CA . GLY A 1 188 ? -11.516 -8.181 33.973 1.00 35.47 188 GLY A CA 1
ATOM 1519 C C . GLY A 1 188 ? -10.947 -7.754 35.317 1.00 35.47 188 GLY A C 1
ATOM 1520 O O . GLY A 1 188 ? -9.705 -7.590 35.382 1.00 35.47 188 GLY A O 1
#